Protein 2PUX (pdb70)

GO terms:
  GO:0010468 regulation of gene expression (P, IDA)
  GO:0004252 serine-type endopeptidase activity (F, IDA)
  GO:0030168 platelet activation (P, IDA)
  GO:0007186 G protein-coupled receptor signaling pathway (P, IDA)
  GO:0030307 positive regulation of cell growth (P, IGI)
  GO:0051897 positive regulation of phosphatidylinositol 3-kinase/protein kinase B signal transduction (P, IGI)
  GO:0008284 positive regulation of cell population proliferation (P, IGI)
  GO:0008360 regulation of cell shape (P, IGI)
  GO:0008233 peptidase activity (F, IMP)
  GO:0004175 endopeptidase activity (F, IMP)
  GO:0007186 G protein-coupled receptor signaling pathway (P, IMP)
  GO:0005515 protein binding (F, IPI)
  GO:0031012 extracellular matrix (C, HDA)

Sequence (314 aa):
FHTFFNEKTFGLGEADCGLRPLFEKKSLKDTTEKELLDSYIDGIVEGWDAEKGIAPWQVMLFRKSPQELLCGASLISDRWVLTAAHCILYPPWDKNFTENDLLVRIGKHSRTRYERNVEKISMLEKIYV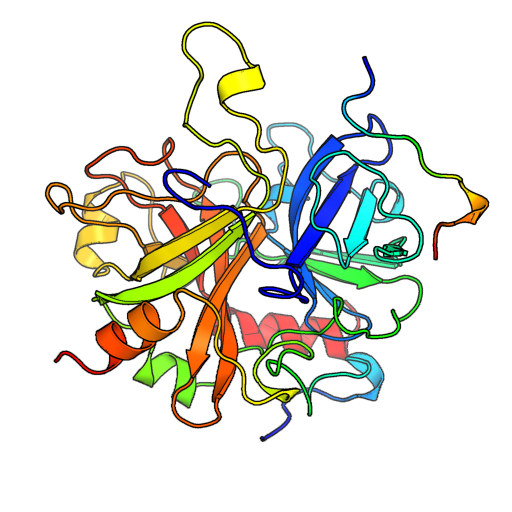HPRYNWRENLDRDIALLKLKKPVPFSDYIHPVCLPDKQTVTSLLRAGYKGRVTGWGNLRETWTTNINEIQPSVLQVVNLPIVERPVCKASTRIRITDNMFCAGFKVNDTKRGDACEGDAGGPFVMKSPFNNRWYQMGIVSWGEGCDRKGKYGFYTHVFRLKRWIQKVIDQFGQNTFEEFPLSDIE

CATH classification: 4.10.140.10

Secondary structure (DSSP, 8-state):
----S-HHHH-S-GGGTT--TTTGGGT---TTHHHHHHHHH--/-BS-EEPPTTSSTTEEEEEETTTTEEEEEEEE-SSSEEEE-GGGTEEGGGTEE--TTTEEEEES--BSSS--TTT-EEEEEEEEEE-TT-BTTTT-BT--EEEEESSPPPPBTTB-PPBPP-HHHHHHHSSTT-EEEEEES--SSSS-SS-GGGGS-SB-EEEEEEB--HHHHHHT-SS---TTEEEE---TT-S---B--TT-TT-EEEEE-TTTS-EEEEEEEEE-SSSS-TT--EEEEEGGGGHHHHHHHHHHT-/--SSPP--GGG--

Radius of gyration: 17.96 Å; Cα contacts (8 Å, |Δi|>4): 749; chains: 3; bounding box: 43×49×50 Å

B-factor: mean 21.96, std 12.19, range [2.5, 80.42]

Organism: Mus musculus (NCBI:txid10090)

Structure (mmCIF, N/CA/C/O backbone):
data_2PUX
#
_entry.id   2PUX
#
_cell.length_a   146.025
_cell.length_b   48.188
_cell.length_c   62.046
_cell.angle_alpha   90.00
_cell.angle_beta   106.23
_cell.angle_gamma   90.00
#
_symmetry.space_group_name_H-M   'C 1 2 1'
#
loop_
_entity.id
_entity.type
_entity.pdbx_description
1 polymer 'Thrombin light chain'
2 polymer 'Thrombin heavy chain'
3 polymer 'Proteinase-activated receptor 3'
4 non-polymer 2-acetamido-2-deoxy-beta-D-glucopyranose
5 water water
#
loop_
_atom_site.group_PDB
_atom_site.id
_atom_site.type_symbol
_atom_site.label_atom_id
_atom_site.label_alt_id
_atom_site.label_comp_id
_atom_site.label_asym_id
_atom_site.label_entity_id
_atom_site.label_seq_id
_atom_site.pdbx_PDB_ins_code
_atom_site.Cartn_x
_atom_site.Cartn_y
_atom_site.Cartn_z
_atom_site.occupancy
_atom_site.B_iso_or_equiv
_atom_site.auth_seq_id
_atom_site.auth_comp_id
_atom_site.auth_asym_id
_atom_site.auth_atom_id
_atom_site.pdbx_PDB_model_num
ATOM 1 N N . PHE A 1 1 P -19.291 -32.143 36.718 1.00 53.42 1 PHE A N 1
ATOM 2 C CA . PHE A 1 1 P -20.406 -31.406 36.050 1.00 54.16 1 PHE A CA 1
ATOM 3 C C . PHE A 1 1 P -21.698 -31.488 36.884 1.00 53.68 1 PHE A C 1
ATOM 4 O O . PHE A 1 1 P -22.058 -32.566 37.364 1.00 54.72 1 PHE A O 1
ATOM 12 N N . HIS A 1 2 O -22.391 -30.360 37.057 1.00 51.10 1 HIS A N 1
ATOM 13 C CA . HIS A 1 2 O -23.633 -30.352 37.839 1.00 49.50 1 HIS A CA 1
ATOM 14 C C . HIS A 1 2 O -24.886 -30.338 36.947 1.00 48.70 1 HIS A C 1
ATOM 15 O O . HIS A 1 2 O -25.104 -29.380 36.203 1.00 47.85 1 HIS A O 1
ATOM 17 N N . THR A 1 3 N -25.702 -31.394 37.026 1.00 46.50 1 THR A N 1
ATOM 18 C CA . THR A 1 3 N -26.930 -31.489 36.223 1.00 43.96 1 THR A CA 1
ATOM 19 C C . THR A 1 3 N -27.982 -30.488 36.713 1.00 39.47 1 THR A C 1
ATOM 20 O O . THR A 1 3 N -28.020 -30.123 37.888 1.00 39.66 1 THR A O 1
ATOM 24 N N . PHE A 1 4 M -28.848 -30.066 35.805 1.00 34.85 1 PHE A N 1
ATOM 25 C CA . PHE A 1 4 M -29.875 -29.087 36.112 1.00 31.67 1 PHE A CA 1
ATOM 26 C C . PHE A 1 4 M -31.299 -29.619 35.864 1.00 30.78 1 PHE A C 1
ATOM 27 O O . PHE A 1 4 M -32.260 -29.206 36.530 1.00 27.77 1 PHE A O 1
ATOM 35 N N . PHE A 1 5 L -31.431 -30.534 34.910 1.00 25.32 1 PHE A N 1
ATOM 36 C CA . PHE A 1 5 L -32.731 -31.102 34.597 1.00 24.30 1 PHE A CA 1
ATOM 37 C C . PHE A 1 5 L -32.917 -32.490 35.214 1.00 25.26 1 PHE A C 1
ATOM 38 O O . PHE A 1 5 L -32.010 -33.026 35.853 1.00 24.18 1 PHE A O 1
ATOM 46 N N . ASN A 1 6 K -34.096 -33.070 35.003 1.00 25.56 1 ASN A N 1
ATOM 47 C CA . ASN A 1 6 K -34.392 -34.401 35.522 1.00 29.54 1 ASN A CA 1
ATOM 48 C C . ASN A 1 6 K -34.455 -35.413 34.366 1.00 26.90 1 ASN A C 1
ATOM 49 O O . ASN A 1 6 K -35.274 -35.285 33.458 1.00 22.85 1 ASN A O 1
ATOM 54 N N . GLU A 1 7 J -33.580 -36.408 34.420 1.00 24.42 1 GLU A N 1
ATOM 55 C CA . GLU A 1 7 J -33.473 -37.449 33.406 1.00 27.76 1 GLU A CA 1
ATOM 56 C C . GLU A 1 7 J -34.812 -37.998 32.917 1.00 29.10 1 GLU A C 1
ATOM 57 O O . GLU A 1 7 J -34.991 -38.314 31.733 1.00 26.53 1 GLU A O 1
ATOM 63 N N . LYS A 1 8 I -35.749 -38.114 33.846 1.00 24.98 1 LYS A N 1
ATOM 64 C CA . LYS A 1 8 I -37.063 -38.649 33.548 1.00 26.49 1 LYS A CA 1
ATOM 65 C C . LYS A 1 8 I -37.793 -37.899 32.433 1.00 24.41 1 LYS A C 1
ATOM 66 O O . LYS A 1 8 I -38.450 -38.522 31.599 1.00 24.06 1 LYS A O 1
ATOM 72 N N . THR A 1 9 H -37.687 -36.569 32.429 1.00 20.99 1 THR A N 1
ATOM 73 C CA . THR A 1 9 H -38.368 -35.743 31.432 1.00 20.21 1 THR A CA 1
ATOM 74 C C . THR A 1 9 H -37.408 -35.162 30.385 1.00 18.79 1 THR A C 1
ATOM 75 O O . THR A 1 9 H -37.804 -34.878 29.264 1.00 20.21 1 THR A O 1
ATOM 79 N N . PHE A 1 10 G -36.152 -34.982 30.774 1.00 17.97 1 PHE A N 1
ATOM 80 C CA . PHE A 1 10 G -35.117 -34.436 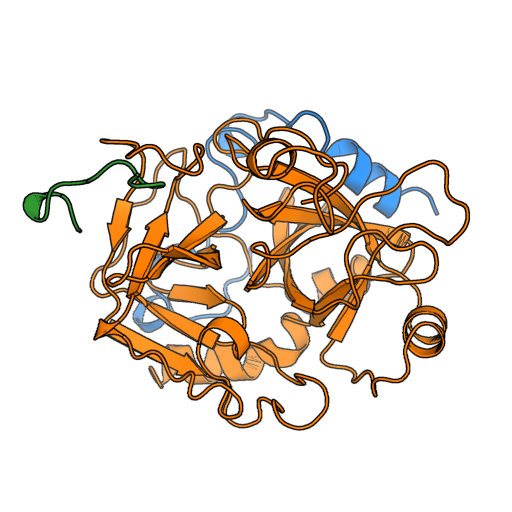29.902 1.00 15.16 1 PHE A CA 1
ATOM 81 C C . PHE A 1 10 G -34.525 -35.501 28.990 1.00 16.31 1 PHE A C 1
ATOM 82 O O . PHE A 1 10 G -34.026 -35.197 27.908 1.00 16.25 1 PHE A O 1
ATOM 90 N N . GLY A 1 11 F -34.582 -36.751 29.427 1.00 15.78 1 GLY A N 1
ATOM 91 C CA . GLY A 1 11 F -33.993 -37.828 28.663 1.00 16.29 1 GLY A CA 1
ATOM 92 C C . GLY A 1 11 F -32.534 -37.959 29.092 1.00 19.13 1 GLY A C 1
ATOM 93 O O . GLY A 1 11 F -32.107 -37.338 30.072 1.00 20.05 1 GLY A O 1
ATOM 94 N N . LEU A 1 12 E -31.767 -38.745 28.343 1.00 17.59 1 LEU A N 1
ATOM 95 C CA . LEU A 1 12 E -30.361 -38.993 28.625 1.00 19.58 1 LEU A CA 1
ATOM 96 C C . LEU A 1 12 E -29.450 -37.959 27.989 1.00 18.26 1 LEU A C 1
ATOM 97 O O . LEU A 1 12 E -29.834 -37.316 27.032 1.00 14.86 1 LEU A O 1
ATOM 102 N N . GLY A 1 13 D -28.240 -37.815 28.526 1.00 17.18 1 GLY A N 1
ATOM 103 C CA . GLY A 1 13 D -27.285 -36.900 27.925 1.00 18.47 1 GLY A CA 1
ATOM 104 C C . GLY A 1 13 D -26.694 -35.742 28.709 1.00 18.23 1 GLY A C 1
ATOM 105 O O . GLY A 1 13 D -25.562 -35.349 28.450 1.00 16.12 1 GLY A O 1
ATOM 106 N N . GLU A 1 14 C -27.428 -35.193 29.672 1.00 18.88 1 GLU A N 1
ATOM 107 C CA . GLU A 1 14 C -26.910 -34.047 30.410 1.00 21.03 1 GLU A CA 1
ATOM 108 C C . GLU A 1 14 C -25.539 -34.217 31.036 1.00 19.68 1 GLU A C 1
ATOM 109 O O . GLU A 1 14 C -24.670 -33.363 30.871 1.00 20.30 1 GLU A O 1
ATOM 115 N N . ALA A 1 15 B -25.341 -35.317 31.752 1.00 16.74 1 ALA A N 1
ATOM 116 C CA . ALA A 1 15 B -24.080 -35.551 32.444 1.00 17.40 1 ALA A CA 1
ATOM 117 C C . ALA A 1 15 B -22.861 -35.620 31.519 1.00 14.46 1 ALA A C 1
ATOM 118 O O . ALA A 1 15 B -21.749 -35.306 31.913 1.00 14.15 1 ALA A O 1
ATOM 120 N N . ASP A 1 16 A -23.081 -36.002 30.273 1.00 16.98 1 ASP A N 1
ATOM 121 C CA . ASP A 1 16 A -21.983 -36.120 29.332 1.00 17.70 1 ASP A CA 1
ATOM 122 C C . ASP A 1 16 A -22.026 -35.051 28.220 1.00 14.87 1 ASP A C 1
ATOM 123 O O . ASP A 1 16 A -21.270 -35.120 27.242 1.00 15.96 1 ASP A O 1
ATOM 128 N N . CYS A 1 17 ? -22.891 -34.053 28.382 1.00 15.59 1 CYS A N 1
ATOM 129 C CA . CYS A 1 17 ? -23.031 -32.994 27.384 1.00 16.09 1 CYS A CA 1
ATOM 130 C C . CYS A 1 17 ? -21.730 -32.267 27.086 1.00 13.80 1 CYS A C 1
ATOM 131 O O . CYS A 1 17 ? -20.848 -32.189 27.935 1.00 16.09 1 CYS A O 1
ATOM 134 N N . GLY A 1 18 ? -21.629 -31.733 25.876 1.00 12.68 2 GLY A N 1
ATOM 135 C CA . GLY A 1 18 ? -20.486 -30.917 25.502 1.00 8.91 2 GLY A CA 1
ATOM 136 C C . GLY A 1 18 ? -19.145 -31.540 25.234 1.00 14.50 2 GLY A C 1
ATOM 137 O O . GLY A 1 18 ? -18.182 -30.814 24.904 1.00 9.91 2 GLY A O 1
ATOM 138 N N . LEU A 1 19 ? -19.069 -32.860 25.371 1.00 12.27 3 LEU A N 1
ATOM 139 C CA . LEU A 1 19 ? -17.820 -33.575 25.141 1.00 15.11 3 LEU A CA 1
ATOM 140 C C . LEU A 1 19 ? -17.962 -34.368 23.859 1.00 14.10 3 LEU A C 1
ATOM 141 O O . LEU A 1 19 ? -18.727 -35.317 23.796 1.00 14.01 3 LEU A O 1
ATOM 146 N N . ARG A 1 20 ? -17.224 -33.954 22.836 1.00 15.77 4 ARG A N 1
ATOM 147 C CA . ARG A 1 20 ? -17.284 -34.580 21.521 1.00 15.15 4 ARG A CA 1
ATOM 148 C C . ARG A 1 20 ? -16.520 -35.885 21.374 1.00 17.25 4 ARG A C 1
ATOM 149 O O . ARG A 1 20 ? -15.320 -35.953 21.653 1.00 15.35 4 ARG A O 1
ATOM 157 N N . PRO A 1 21 ? -17.219 -36.937 20.904 1.00 16.65 5 PRO A N 1
ATOM 158 C CA . PRO A 1 21 ? -16.637 -38.266 20.703 1.00 14.36 5 PRO A CA 1
ATOM 159 C C . PRO A 1 21 ? -15.374 -38.243 19.876 1.00 16.79 5 PRO A C 1
ATOM 160 O O . PRO A 1 21 ? -14.416 -38.949 20.200 1.00 13.76 5 PRO A O 1
ATOM 164 N N . LEU A 1 22 ? -15.335 -37.431 18.821 1.00 11.30 6 LEU A N 1
ATOM 165 C CA . LEU A 1 22 ? -14.135 -37.430 17.997 1.00 13.88 6 LEU A CA 1
ATOM 166 C C . LEU A 1 22 ? -13.087 -36.395 18.368 1.00 14.97 6 LEU A C 1
ATOM 167 O O . LEU A 1 22 ? -12.063 -36.271 17.702 1.00 16.67 6 LEU A O 1
ATOM 172 N N . PHE A 1 23 ? -13.319 -35.659 19.444 1.00 15.72 7 PHE A N 1
ATOM 173 C CA . PHE A 1 23 ? -12.347 -34.654 19.835 1.00 16.47 7 PHE A CA 1
ATOM 174 C C . PHE A 1 23 ? -11.992 -34.743 21.295 1.00 17.27 7 PHE A C 1
ATOM 175 O O . PHE A 1 23 ? -11.053 -35.451 21.622 1.00 21.13 7 PHE A O 1
ATOM 183 N N . GLU A 1 24 ? -12.740 -34.072 22.170 1.00 17.65 8 GLU A N 1
ATOM 184 C CA . GLU A 1 24 ? -12.451 -34.132 23.596 1.00 18.59 8 GLU A CA 1
ATOM 185 C C . GLU A 1 24 ? -12.276 -35.566 24.106 1.00 19.85 8 GLU A C 1
ATOM 186 O O . GLU A 1 24 ? -11.353 -35.847 24.884 1.00 19.68 8 GLU A O 1
ATOM 192 N N . LYS A 1 25 ? -13.145 -36.475 23.669 1.00 17.57 9 LYS A N 1
ATOM 193 C CA . LYS A 1 25 ? -13.063 -37.847 24.149 1.00 20.93 9 LYS A CA 1
ATOM 194 C C . LYS A 1 25 ? -11.805 -38.570 23.730 1.00 23.10 9 LYS A C 1
ATOM 195 O O . LYS A 1 25 ? -11.416 -39.544 24.359 1.00 24.20 9 LYS A O 1
ATOM 201 N N . LYS A 1 26 ? -11.187 -38.102 22.655 1.00 20.53 10 LYS A N 1
ATOM 202 C CA . LYS A 1 26 ? -9.960 -38.692 22.133 1.00 22.73 10 LYS A CA 1
ATOM 203 C C . LYS A 1 26 ? -8.758 -37.799 22.451 1.00 21.95 10 LYS A C 1
ATOM 204 O O . LYS A 1 26 ? -7.652 -38.065 21.991 1.00 21.40 10 LYS A O 1
ATOM 210 N N . SER A 1 27 ? -8.979 -36.733 23.213 1.00 22.85 11 SER A N 1
ATOM 211 C CA . SER A 1 27 ? -7.896 -35.805 23.519 1.00 24.70 11 SER A CA 1
ATOM 212 C C . SER A 1 27 ? -7.372 -35.169 22.230 1.00 25.91 11 SER A C 1
ATOM 213 O O . SER A 1 27 ? -6.169 -34.938 22.075 1.00 28.03 11 SER A O 1
ATOM 216 N N . LEU A 1 28 ? -8.273 -34.900 21.292 1.00 23.41 12 LEU A N 1
ATOM 217 C CA . LEU A 1 28 ? -7.890 -34.252 20.035 1.00 24.47 12 LEU A CA 1
ATOM 218 C C . LEU A 1 28 ? -8.576 -32.884 19.991 1.00 25.13 12 LEU A C 1
ATOM 219 O O . LEU A 1 28 ? -9.679 -32.724 20.520 1.00 24.18 12 LEU A O 1
ATOM 224 N N . LYS A 1 29 ? -7.920 -31.891 19.398 1.00 23.91 13 LYS A N 1
ATOM 225 C CA . LYS A 1 29 ? -8.534 -30.580 19.279 1.00 24.05 13 LYS A CA 1
ATOM 226 C C . LYS A 1 29 ? -8.831 -30.352 17.806 1.00 21.83 13 LYS A C 1
ATOM 227 O O . LYS A 1 29 ? -8.156 -30.915 16.937 1.00 21.30 13 LYS A O 1
ATOM 233 N N . ASP A 1 30 ? -9.865 -29.570 17.517 1.00 19.40 14 ASP A N 1
ATOM 234 C CA . ASP A 1 30 ? -10.198 -29.308 16.126 1.00 18.28 14 ASP A CA 1
ATOM 235 C C . ASP A 1 30 ? -9.287 -28.182 15.629 1.00 18.25 14 ASP A C 1
ATOM 236 O O . ASP A 1 30 ? -8.590 -27.531 16.434 1.00 18.76 14 ASP A O 1
ATO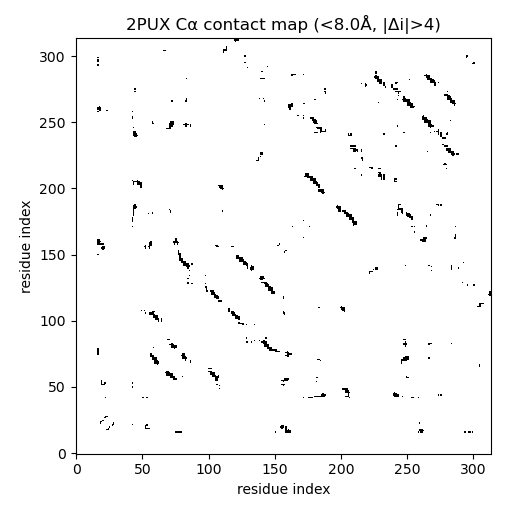M 241 N N . THR A 1 31 A -9.284 -27.954 14.318 1.00 18.44 14 THR A N 1
ATOM 242 C CA . THR A 1 31 A -8.425 -26.937 13.711 1.00 20.46 14 THR A CA 1
ATOM 243 C C . THR A 1 31 A -8.552 -25.495 14.177 1.00 20.11 14 THR A C 1
ATOM 244 O O . THR A 1 31 A -7.603 -24.733 14.026 1.00 27.50 14 THR A O 1
ATOM 248 N N . THR A 1 32 B -9.676 -25.087 14.752 1.00 18.63 14 THR A N 1
ATOM 249 C CA . THR A 1 32 B -9.775 -23.684 15.148 1.00 17.58 14 THR A CA 1
ATOM 250 C C . THR A 1 32 B -10.249 -23.388 16.547 1.00 18.85 14 THR A C 1
ATOM 251 O O . THR A 1 32 B -10.519 -22.222 16.857 1.00 16.98 14 THR A O 1
ATOM 255 N N . GLU A 1 33 C -10.340 -24.398 17.406 1.00 16.38 14 GLU A N 1
ATOM 256 C CA . GLU A 1 33 C -10.825 -24.105 18.751 1.00 17.37 14 GLU A CA 1
ATOM 257 C C . GLU A 1 33 C -9.884 -23.228 19.570 1.00 18.58 14 GLU A C 1
ATOM 258 O O . GLU A 1 33 C -10.308 -22.584 20.538 1.00 16.78 14 GLU A O 1
ATOM 264 N N . LYS A 1 34 D -8.621 -23.176 19.170 1.00 16.96 14 LYS A N 1
ATOM 265 C CA . LYS A 1 34 D -7.672 -22.360 19.902 1.00 17.78 14 LYS A CA 1
ATOM 266 C C . LYS A 1 34 D -8.008 -20.871 19.789 1.00 13.42 14 LYS A C 1
ATOM 267 O O . LYS A 1 34 D -7.747 -20.101 20.707 1.00 13.21 14 LYS A O 1
ATOM 273 N N . GLU A 1 35 E -8.594 -20.473 18.669 1.00 14.71 14 GLU A N 1
ATOM 274 C CA . GLU A 1 35 E -8.943 -19.086 18.452 1.00 12.94 14 GLU A CA 1
ATOM 275 C C . GLU A 1 35 E -9.939 -18.650 19.507 1.00 12.78 14 GLU A C 1
ATOM 276 O O . GLU A 1 35 E -9.918 -17.507 19.966 1.00 11.72 14 GLU A O 1
ATOM 282 N N . LEU A 1 36 F -10.818 -19.565 19.893 1.00 13.94 14 LEU A N 1
ATOM 283 C CA . LEU A 1 36 F -11.834 -19.252 20.893 1.00 9.93 14 LEU A CA 1
ATOM 284 C C . LEU A 1 36 F -11.152 -19.039 22.240 1.00 12.55 14 LEU A C 1
ATOM 285 O O . LEU A 1 36 F -11.431 -18.068 22.944 1.00 14.94 14 LEU A O 1
ATOM 290 N N . LEU A 1 37 G -10.259 -19.961 22.601 1.00 11.38 14 LEU A N 1
ATOM 291 C CA . LEU A 1 37 G -9.540 -19.861 23.870 1.00 13.69 14 LEU A CA 1
ATOM 292 C C . LEU A 1 37 G -8.647 -18.625 23.895 1.00 9.43 14 LEU A C 1
ATOM 293 O O . LEU A 1 37 G -8.608 -17.913 24.886 1.00 13.98 14 LEU A O 1
ATOM 298 N N . ASP A 1 38 H -7.941 -18.355 22.803 1.00 14.28 14 ASP A N 1
ATOM 299 C CA . ASP A 1 38 H -7.108 -17.152 22.744 1.00 17.01 14 ASP A CA 1
ATOM 300 C C . ASP A 1 38 H -7.933 -15.903 23.053 1.00 17.25 14 ASP A C 1
ATOM 301 O O . ASP A 1 38 H -7.471 -15.002 23.751 1.00 14.17 14 ASP A O 1
ATOM 306 N N . SER A 1 39 I -9.163 -15.838 22.549 1.00 17.17 14 SER A N 1
ATOM 307 C CA . SER A 1 39 I -9.979 -14.647 22.776 1.00 13.70 14 SER A CA 1
ATOM 308 C C . SER A 1 39 I -10.471 -14.552 24.212 1.00 15.50 14 SER A C 1
ATOM 309 O O . SER A 1 39 I -10.792 -13.454 24.691 1.00 12.42 14 SER A O 1
ATOM 312 N N . TYR A 1 40 J -10.535 -15.683 24.918 1.00 12.06 14 TYR A N 1
ATOM 313 C CA . TYR A 1 40 J -11.008 -15.618 26.303 1.00 16.77 14 TYR A CA 1
ATOM 314 C C . TYR A 1 40 J -9.874 -15.163 27.214 1.00 20.47 14 TYR A C 1
ATOM 315 O O . TYR A 1 40 J -10.114 -14.543 28.250 1.00 19.69 14 TYR A O 1
ATOM 324 N N . ILE A 1 41 K -8.642 -15.476 26.814 1.00 22.89 14 ILE A N 1
ATOM 325 C CA . ILE A 1 41 K -7.466 -15.139 27.614 1.00 28.86 14 ILE A CA 1
ATOM 326 C C . ILE A 1 41 K -6.825 -13.795 27.305 1.00 33.33 14 ILE A C 1
ATOM 327 O O . ILE A 1 41 K -6.378 -13.110 28.216 1.00 34.87 14 ILE A O 1
ATOM 332 N N . ASP A 1 42 L -6.776 -13.415 26.036 1.00 40.16 14 ASP A N 1
ATOM 333 C CA . ASP A 1 42 L -6.178 -12.141 25.670 1.00 46.52 14 ASP A CA 1
ATOM 334 C C . ASP A 1 42 L -7.005 -10.984 26.172 1.00 49.94 14 ASP A C 1
ATOM 335 O O . ASP A 1 42 L -7.971 -10.553 25.545 1.00 51.95 14 ASP A O 1
ATOM 340 N N . GLY A 1 43 M -6.583 -10.507 27.339 1.00 54.28 14 GLY A N 1
ATOM 341 C CA . GLY A 1 43 M -7.231 -9.428 28.056 1.00 57.21 14 GLY A CA 1
ATOM 342 C C . GLY A 1 43 M -7.091 -9.765 29.539 1.00 60.22 14 GLY A C 1
ATOM 343 O O . GLY A 1 43 M -6.521 -8.944 30.296 1.00 60.56 14 GLY A O 1
ATOM 344 N N . ILE B 2 1 ? -23.649 -19.865 6.214 1.00 10.64 16 ILE B N 1
ATOM 345 C CA . ILE B 2 1 ? -22.462 -19.276 6.903 1.00 9.94 16 ILE B CA 1
ATOM 346 C C . ILE B 2 1 ? -21.598 -18.535 5.897 1.00 12.28 16 ILE B C 1
ATOM 347 O O . ILE B 2 1 ? -21.202 -19.115 4.870 1.00 13.02 16 ILE B O 1
ATOM 352 N N . VAL B 2 2 ? -21.306 -17.267 6.178 1.00 9.58 17 VAL B N 1
ATOM 353 C CA . VAL B 2 2 ? -20.452 -16.474 5.291 1.00 10.71 17 VAL B CA 1
ATOM 354 C C . VAL B 2 2 ? -19.012 -16.408 5.848 1.00 12.44 17 VAL B C 1
ATOM 355 O O . VAL B 2 2 ? -18.800 -16.134 7.045 1.00 10.03 17 VAL B O 1
ATOM 359 N N . GLU B 2 3 ? -18.030 -16.639 4.978 1.00 12.79 18 GLU B N 1
ATOM 360 C CA . GLU B 2 3 ? -16.621 -16.596 5.396 1.00 16.58 18 GLU B CA 1
ATOM 361 C C . GLU B 2 3 ? -16.266 -17.667 6.430 1.00 15.59 18 GLU B C 1
ATOM 362 O O . GLU B 2 3 ? -15.393 -17.459 7.285 1.00 15.66 18 GLU B O 1
ATOM 368 N N . GLY B 2 4 ? -16.956 -18.801 6.360 1.00 12.79 19 GLY B N 1
ATOM 369 C CA . GLY B 2 4 ? -16.666 -19.885 7.267 1.00 14.07 19 GLY B CA 1
ATOM 370 C C . GLY B 2 4 ? -15.818 -20.878 6.488 1.00 18.03 19 GLY B C 1
ATOM 371 O O . GLY B 2 4 ? -15.251 -20.532 5.453 1.00 18.66 19 GLY B O 1
ATOM 372 N N . TRP B 2 5 ? -15.741 -22.113 6.964 1.00 13.50 20 TRP B N 1
ATOM 373 C CA . TRP B 2 5 ? -14.961 -23.131 6.288 1.00 14.01 20 TRP B CA 1
ATOM 374 C C . TRP B 2 5 ? -15.627 -24.480 6.532 1.00 13.62 20 TRP B C 1
ATOM 375 O O . TRP B 2 5 ? -16.446 -24.609 7.434 1.00 14.75 20 TRP B O 1
ATOM 386 N N . ASP B 2 6 ? -15.297 -25.481 5.732 1.00 13.12 21 ASP B N 1
ATOM 387 C CA . ASP B 2 6 ? -15.907 -26.792 5.905 1.00 17.50 21 ASP B CA 1
ATOM 388 C C . ASP B 2 6 ? -15.661 -27.340 7.312 1.00 19.44 21 ASP B C 1
ATOM 389 O O . ASP B 2 6 ? -14.586 -27.167 7.869 1.00 16.76 21 ASP B O 1
ATOM 394 N N . ALA B 2 7 ? -16.663 -27.994 7.886 1.00 19.45 22 ALA B N 1
ATOM 395 C CA . ALA B 2 7 ? -16.500 -28.573 9.207 1.00 20.73 22 ALA B CA 1
ATOM 396 C C . ALA B 2 7 ? -15.798 -29.918 9.095 1.00 21.44 22 ALA B C 1
ATOM 397 O O . ALA B 2 7 ? -15.926 -30.628 8.086 1.00 16.54 22 ALA B O 1
ATOM 399 N N . GLU B 2 8 ? -15.054 -30.252 10.137 1.00 19.89 23 GLU B N 1
ATOM 400 C CA . GLU B 2 8 ? -14.400 -31.552 10.236 1.00 18.50 23 GLU B CA 1
ATOM 401 C C . GLU B 2 8 ? -15.576 -32.474 10.647 1.00 20.07 23 GLU B C 1
ATOM 402 O O . GLU B 2 8 ? -16.573 -32.011 11.224 1.00 14.81 23 GLU B O 1
ATOM 408 N N . LYS B 2 9 ? -15.503 -33.759 10.340 1.00 18.22 24 LYS B N 1
ATOM 409 C CA . LYS B 2 9 ? -16.586 -34.633 10.750 1.00 15.87 24 LYS B CA 1
ATOM 410 C C . LYS B 2 9 ? -16.673 -34.649 12.282 1.00 16.42 24 LYS B C 1
ATOM 411 O O . LYS B 2 9 ? -15.645 -34.607 12.976 1.00 14.31 24 LYS B O 1
ATOM 417 N N . GLY B 2 10 ? -17.896 -34.680 12.809 1.00 14.01 25 GLY B N 1
ATOM 418 C CA . GLY B 2 10 ? -18.079 -34.701 14.251 1.00 9.02 25 GLY B CA 1
ATOM 419 C C . GLY B 2 10 ? -17.647 -33.453 15.016 1.00 10.48 25 GLY B C 1
ATOM 420 O O . GLY B 2 10 ? -17.612 -33.463 16.243 1.00 10.20 25 GLY B O 1
ATOM 421 N N . ILE B 2 11 ? -17.307 -32.367 14.321 1.00 9.75 26 ILE B N 1
ATOM 422 C CA . ILE B 2 11 ? -16.880 -31.165 15.035 1.00 9.41 26 ILE B CA 1
ATOM 423 C C . ILE B 2 11 ? -18.050 -30.506 15.803 1.00 10.09 26 ILE B C 1
ATOM 424 O O . ILE B 2 11 ? -17.826 -29.813 16.804 1.00 7.63 26 ILE B O 1
ATOM 429 N N . ALA B 2 12 ? -19.295 -30.749 15.373 1.00 11.86 27 ALA B N 1
ATOM 430 C CA . ALA B 2 12 ? -20.476 -30.203 16.068 1.00 10.83 27 ALA B CA 1
ATOM 431 C C . ALA B 2 12 ? -21.600 -31.261 16.015 1.00 14.59 27 ALA B C 1
ATOM 432 O O . ALA B 2 12 ? -22.629 -31.082 15.333 1.00 12.94 27 ALA B O 1
ATOM 434 N N . PRO B 2 13 ? -21.427 -32.361 16.775 1.00 13.03 28 PRO B N 1
ATOM 435 C CA . PRO B 2 13 ? -22.371 -33.479 16.843 1.00 12.01 28 PRO B CA 1
ATOM 436 C C . PRO B 2 13 ? -23.781 -33.170 17.320 1.00 12.01 28 PRO B C 1
ATOM 437 O O . PRO B 2 13 ? -24.666 -34.000 17.197 1.00 13.08 28 PRO B O 1
ATOM 441 N N . TRP B 2 14 ? -23.986 -31.991 17.882 1.00 10.81 29 TRP B N 1
ATOM 442 C CA . TRP B 2 14 ? -25.317 -31.570 18.359 1.00 10.48 29 TRP B CA 1
ATOM 443 C C . TRP B 2 14 ? -26.017 -30.782 17.254 1.00 10.54 29 TRP B C 1
ATOM 444 O O . TRP B 2 14 ? -27.166 -30.379 17.407 1.00 9.53 29 TRP B O 1
ATOM 455 N N . GLN B 2 15 ? -25.315 -30.522 16.152 1.00 9.09 30 GLN B N 1
ATOM 456 C CA . GLN B 2 15 ? -25.939 -29.761 15.052 1.00 11.79 30 GLN B CA 1
ATOM 457 C C . GLN B 2 15 ? -27.080 -30.559 14.431 1.00 11.65 30 GLN B C 1
ATOM 458 O O . GLN B 2 15 ? -26.896 -31.724 14.041 1.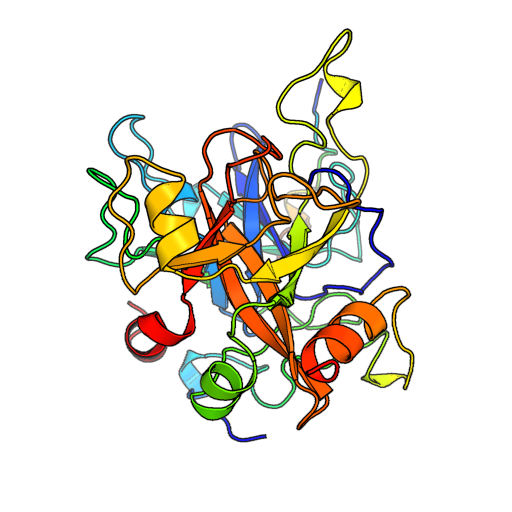00 12.51 30 GLN B O 1
ATOM 464 N N . VAL B 2 16 ? -28.251 -29.924 14.329 1.00 8.78 31 VAL B N 1
ATOM 465 C CA . VAL B 2 16 ? -29.417 -30.583 13.763 1.00 9.84 31 VAL B CA 1
ATOM 466 C C . VAL B 2 16 ? -29.955 -29.815 12.560 1.00 8.58 31 VAL B C 1
ATOM 467 O O . VAL B 2 16 ? -29.811 -28.593 12.463 1.00 9.74 31 VAL B O 1
ATOM 471 N N . MET B 2 17 ? -30.560 -30.546 11.634 1.00 14.30 32 MET B N 1
ATOM 472 C CA . MET B 2 17 ? -31.157 -29.939 10.445 1.00 11.50 32 MET B CA 1
ATOM 473 C C . MET B 2 17 ? -32.675 -30.041 10.557 1.00 8.70 32 MET B C 1
ATOM 474 O O . MET B 2 17 ? -33.219 -31.139 10.730 1.00 9.88 32 MET B O 1
ATOM 479 N N . LEU B 2 18 ? -33.351 -28.893 10.477 1.00 11.36 33 LEU B N 1
ATOM 480 C CA . LEU B 2 18 ? -34.810 -28.867 10.515 1.00 11.82 33 LEU B CA 1
ATOM 481 C C . LEU B 2 18 ? -35.251 -29.004 9.055 1.00 12.23 33 LEU B C 1
ATOM 482 O O . LEU B 2 18 ? -34.981 -28.126 8.215 1.00 9.87 33 LEU B O 1
ATOM 487 N N . PHE B 2 19 ? -35.946 -30.102 8.764 1.00 11.46 34 PHE B N 1
ATOM 488 C CA . PHE B 2 19 ? -36.327 -30.443 7.392 1.00 11.56 34 PHE B CA 1
ATOM 489 C C . PHE B 2 19 ? -37.838 -30.509 7.165 1.00 13.06 34 PHE B C 1
ATOM 490 O O . PHE B 2 19 ? -38.546 -31.258 7.839 1.00 10.63 34 PHE B O 1
ATOM 498 N N . ARG B 2 20 ? -38.342 -29.724 6.221 1.00 13.05 35 ARG B N 1
ATOM 499 C CA . ARG B 2 20 ? -39.777 -29.751 5.948 1.00 11.50 35 ARG B CA 1
ATOM 500 C C . ARG B 2 20 ? -40.139 -31.024 5.156 1.00 13.93 35 ARG B C 1
ATOM 501 O O . ARG B 2 20 ? -39.419 -31.412 4.257 1.00 17.35 35 ARG B O 1
ATOM 509 N N . LYS B 2 21 ? -41.235 -31.691 5.498 1.00 16.41 36 LYS B N 1
ATOM 510 C CA . LYS B 2 21 ? -41.600 -32.915 4.777 1.00 17.88 36 LYS B CA 1
ATOM 511 C C . LYS B 2 21 ? -42.122 -32.611 3.378 1.00 17.51 36 LYS B C 1
ATOM 512 O O . LYS B 2 21 ? -41.778 -33.294 2.426 1.00 14.00 36 LYS B O 1
ATOM 518 N N . SER B 2 22 A -42.925 -31.561 3.244 1.00 19.00 36 SER B N 1
ATOM 519 C CA . SER B 2 22 A -43.474 -31.252 1.936 1.00 21.63 36 SER B CA 1
ATOM 520 C C . SER B 2 22 A -43.790 -29.793 1.744 1.00 19.64 36 SER B C 1
ATOM 521 O O . SER B 2 22 A -44.599 -29.243 2.470 1.00 22.71 36 SER B O 1
ATOM 524 N N . PRO B 2 23 ? -43.121 -29.134 0.788 1.00 19.73 37 PRO B N 1
ATOM 525 C CA . PRO B 2 23 ? -42.096 -29.750 -0.064 1.00 21.89 37 PRO B CA 1
ATOM 526 C C . PRO B 2 23 ? -40.831 -30.011 0.743 1.00 21.43 37 PRO B C 1
ATOM 527 O O . PRO B 2 23 ? -40.673 -29.470 1.838 1.00 19.34 37 PRO B O 1
ATOM 531 N N . GLN B 2 24 ? -39.937 -30.838 0.217 1.00 20.34 38 GLN B N 1
ATOM 532 C CA . GLN B 2 24 ? -38.711 -31.130 0.933 1.00 24.29 38 GLN B CA 1
ATOM 533 C C . GLN B 2 24 ? -37.917 -29.865 0.947 1.00 26.69 38 GLN B C 1
ATOM 534 O O . GLN B 2 24 ? -37.693 -29.266 -0.092 1.00 27.27 38 GLN B O 1
ATOM 540 N N . GLU B 2 25 ? -37.458 -29.470 2.126 1.00 27.12 39 GLU B N 1
ATOM 541 C CA . GLU B 2 25 ? -36.791 -28.188 2.236 1.00 24.66 39 GLU B CA 1
ATOM 542 C C . GLU B 2 25 ? -35.963 -28.110 3.517 1.00 21.88 39 GLU B C 1
ATOM 543 O O . GLU B 2 25 ? -36.378 -28.634 4.554 1.00 16.00 39 GLU B O 1
ATOM 549 N N . LEU B 2 26 ? -34.791 -27.484 3.448 1.00 21.11 40 LEU B N 1
ATOM 550 C CA . LEU B 2 26 ? -33.980 -27.287 4.648 1.00 18.95 40 LEU B CA 1
ATOM 551 C C . LEU B 2 26 ? -34.545 -25.992 5.196 1.00 20.08 40 LEU B C 1
ATOM 552 O O . LEU B 2 26 ? -34.478 -24.962 4.544 1.00 23.67 40 LEU B O 1
ATOM 557 N N . LEU B 2 27 ? -35.123 -26.040 6.386 1.00 18.10 41 LEU B N 1
ATOM 558 C CA . LEU B 2 27 ? -35.753 -24.864 6.963 1.00 13.96 41 LEU B CA 1
ATOM 559 C C . LEU B 2 27 ? -34.869 -24.038 7.838 1.00 14.24 41 LEU B C 1
ATOM 560 O O . LEU B 2 27 ? -34.851 -22.828 7.751 1.00 14.96 41 LEU B O 1
ATOM 565 N N . CYS B 2 28 ? -34.130 -24.711 8.698 1.00 15.48 42 CYS B N 1
ATOM 566 C CA . CYS B 2 28 ? -33.302 -24.006 9.648 1.00 13.95 42 CYS B CA 1
ATOM 567 C C . CYS B 2 28 ? -32.355 -25.018 10.271 1.00 12.62 42 CYS B C 1
ATOM 568 O O . CYS B 2 28 ? -32.402 -26.224 9.973 1.00 11.44 42 CYS B O 1
ATOM 571 N N . GLY B 2 29 ? -31.492 -24.490 11.130 1.00 10.54 43 GLY B N 1
ATOM 572 C CA . GLY B 2 29 ? -30.593 -25.315 11.889 1.00 8.66 43 GLY B CA 1
ATOM 573 C C . GLY B 2 29 ? -31.282 -25.536 13.237 1.00 9.05 43 GLY B C 1
ATOM 574 O O . GLY B 2 29 ? -32.402 -25.046 13.470 1.00 8.51 43 GLY B O 1
ATOM 575 N N . ALA B 2 30 ? -30.622 -26.258 14.134 1.00 5.49 44 ALA B N 1
ATOM 576 C CA . ALA B 2 30 ? -31.197 -26.538 15.435 1.00 5.35 44 ALA B CA 1
ATOM 577 C C . ALA B 2 30 ? -30.106 -27.259 16.199 1.00 8.44 44 ALA B C 1
ATOM 578 O O . ALA B 2 30 ? -29.066 -27.570 15.610 1.00 11.53 44 ALA B O 1
ATOM 580 N N . SER B 2 31 ? -30.334 -27.545 17.485 1.00 8.57 45 SER B N 1
ATOM 581 C CA . SER B 2 31 ? -29.317 -28.218 18.288 1.00 8.21 45 SER B CA 1
ATOM 582 C C . SER B 2 31 ? -29.934 -29.286 19.155 1.00 11.43 45 SER B C 1
ATOM 583 O O . SER B 2 31 ? -31.100 -29.179 19.553 1.00 10.57 45 SER B O 1
ATOM 586 N N . LEU B 2 32 ? -29.157 -30.337 19.400 1.00 9.56 46 LEU B N 1
ATOM 587 C CA . LEU B 2 32 ? -29.588 -31.458 20.222 1.00 11.46 46 LEU B CA 1
ATOM 588 C C . LEU B 2 32 ? -29.104 -31.172 21.645 1.00 13.90 46 LEU B C 1
ATOM 589 O O . LEU B 2 32 ? -27.911 -30.950 21.839 1.00 12.13 46 LEU B O 1
ATOM 594 N N . ILE B 2 33 ? -29.996 -31.188 22.632 1.00 9.12 47 ILE B N 1
ATOM 595 C CA . ILE B 2 33 ? -29.557 -30.936 23.993 1.00 8.66 47 ILE B CA 1
ATOM 596 C C . ILE B 2 33 ? -29.733 -32.145 24.921 1.00 8.21 47 ILE B C 1
ATOM 597 O O . ILE B 2 33 ? -29.388 -32.089 26.093 1.00 9.98 47 ILE B O 1
ATOM 602 N N . SER B 2 34 ? -30.261 -33.235 24.370 1.00 8.15 48 SER B N 1
ATOM 603 C CA . SER B 2 34 ? -30.431 -34.496 25.084 1.00 10.92 48 SER B CA 1
ATOM 604 C C . SER B 2 34 ? -30.873 -35.495 24.011 1.00 12.50 48 SER B C 1
ATOM 605 O O . SER B 2 34 ? -30.986 -35.128 22.837 1.00 13.77 48 SER B O 1
ATOM 608 N N . ASP B 2 35 ? -31.132 -36.738 24.399 1.00 13.10 49 ASP B N 1
ATOM 609 C CA . ASP B 2 35 ? -31.563 -37.717 23.406 1.00 13.66 49 ASP B CA 1
ATOM 610 C C . ASP B 2 35 ? -33.057 -37.587 23.071 1.00 15.61 49 ASP B C 1
ATOM 611 O O . ASP B 2 35 ? -33.556 -38.352 22.252 1.00 17.33 49 ASP B O 1
ATOM 616 N N . ARG B 2 36 ? -33.759 -36.621 23.677 1.00 13.85 50 ARG B N 1
ATOM 617 C CA . ARG B 2 36 ? -35.202 -36.427 23.403 1.00 15.97 50 ARG B CA 1
ATOM 618 C C . ARG B 2 36 ? -35.636 -35.000 23.026 1.00 13.80 50 ARG B C 1
ATOM 619 O O . ARG B 2 36 ? -36.728 -34.797 22.505 1.00 10.07 50 ARG B O 1
ATOM 627 N N . TRP B 2 37 ? -34.771 -34.021 23.283 1.00 14.79 51 TRP B N 1
ATOM 628 C CA . TRP B 2 37 ? -35.081 -32.620 23.015 1.00 11.05 51 TRP B CA 1
ATOM 629 C C . TRP B 2 37 ? -34.114 -31.902 22.071 1.00 12.23 51 TRP B C 1
ATOM 630 O O . TRP B 2 37 ? -32.890 -32.102 22.130 1.00 10.23 51 TRP B O 1
ATOM 641 N N . VAL B 2 38 ? -34.688 -31.051 21.221 1.00 12.37 52 VAL B N 1
ATOM 642 C CA . VAL B 2 38 ? -33.954 -30.263 20.237 1.00 9.95 52 VAL B CA 1
ATOM 643 C C . VAL B 2 38 ? -34.365 -28.811 20.394 1.00 13.06 52 VAL B C 1
ATOM 644 O O . VAL B 2 38 ? -35.554 -28.506 20.582 1.00 11.82 52 VAL B O 1
ATOM 648 N N . LEU B 2 39 ? -33.383 -27.918 20.310 1.00 10.75 53 LEU B N 1
ATOM 649 C CA . LEU B 2 39 ? -33.630 -26.486 20.464 1.00 11.30 53 LEU B CA 1
ATOM 650 C C . LEU B 2 39 ? -33.509 -25.778 19.112 1.00 8.84 53 LEU B C 1
ATOM 651 O O . LEU B 2 39 ? -32.626 -26.105 18.323 1.00 12.51 53 LEU B O 1
ATOM 656 N N . THR B 2 40 ? -34.395 -24.829 18.832 1.00 9.20 54 THR B N 1
ATOM 657 C CA . THR B 2 40 ? -34.314 -24.076 17.577 1.00 10.32 54 THR B CA 1
ATOM 658 C C . THR B 2 40 ? -34.931 -22.690 17.792 1.00 12.44 54 THR B C 1
ATOM 659 O O . THR B 2 40 ? -35.295 -22.331 18.923 1.00 12.13 54 THR B O 1
ATOM 663 N N . ALA B 2 41 ? -35.043 -21.908 16.723 1.00 11.92 55 ALA B N 1
ATOM 664 C CA . ALA B 2 41 ? -35.598 -20.575 16.846 1.00 11.42 55 ALA B CA 1
ATOM 665 C C . ALA B 2 41 ? -37.105 -20.649 16.613 1.00 13.01 55 ALA B C 1
ATOM 666 O O . ALA B 2 41 ? -37.575 -21.424 15.776 1.00 9.90 55 ALA B O 1
ATOM 668 N N . ALA B 2 42 ? -37.861 -19.852 17.356 1.00 11.28 56 ALA B N 1
ATOM 669 C CA . ALA B 2 42 ? -39.304 -19.856 17.196 1.00 9.84 56 ALA B CA 1
ATOM 670 C C . ALA B 2 42 ? -39.727 -19.367 15.793 1.00 9.49 56 ALA B C 1
ATOM 671 O O . ALA B 2 42 ? -40.674 -19.900 15.217 1.00 12.94 56 ALA B O 1
ATOM 673 N N . HIS B 2 43 ? -39.044 -18.379 15.226 1.00 6.02 57 HIS B N 1
ATOM 674 C CA . HIS B 2 43 ? -39.500 -17.905 13.917 1.00 13.91 57 HIS B CA 1
ATOM 675 C C . HIS B 2 43 ? -39.365 -18.946 12.800 1.00 13.53 57 HIS B C 1
ATOM 676 O O . HIS B 2 43 ? -39.897 -18.761 11.712 1.00 13.87 57 HIS B O 1
ATOM 683 N N . CYS B 2 44 ? -38.633 -20.029 13.060 1.00 14.90 58 CYS B N 1
ATOM 684 C CA . CYS B 2 44 ? -38.491 -21.099 12.063 1.00 15.86 58 CYS B CA 1
ATOM 685 C C . CYS B 2 44 ? -39.800 -21.938 12.014 1.00 17.70 58 CYS B C 1
ATOM 686 O O . CYS B 2 44 ? -40.059 -22.661 11.056 1.00 16.84 58 CYS B O 1
ATOM 689 N N . ILE B 2 45 ? -40.611 -21.815 13.061 1.00 14.86 59 ILE B N 1
ATOM 690 C CA . ILE B 2 45 ? -41.836 -22.581 13.205 1.00 16.04 59 ILE B CA 1
ATOM 691 C C . ILE B 2 45 ? -43.105 -21.778 13.086 1.00 17.24 59 ILE B C 1
ATOM 692 O O . ILE B 2 45 ? -44.086 -22.222 12.469 1.00 15.70 59 ILE B O 1
ATOM 697 N N . LEU B 2 46 ? -43.073 -20.594 13.680 1.00 15.92 60 LEU B N 1
ATOM 698 C CA . LEU B 2 46 ? -44.229 -19.713 13.720 1.00 16.87 60 LEU B CA 1
ATOM 699 C C . LEU B 2 46 ? -43.999 -18.275 13.259 1.00 16.55 60 LEU B C 1
ATOM 700 O O . LEU B 2 46 ? -43.203 -17.533 13.848 1.00 16.50 60 LEU B O 1
ATOM 705 N N . TYR B 2 47 A -44.709 -17.885 12.208 1.00 15.20 60 TYR B N 1
ATOM 706 C CA . TYR B 2 47 A -44.624 -16.533 11.710 1.00 17.06 60 TYR B CA 1
ATOM 707 C C . TYR B 2 47 A -45.917 -16.193 10.986 1.00 16.54 60 TYR B C 1
ATOM 708 O O . TYR B 2 47 A -46.052 -16.392 9.786 1.00 14.62 60 TYR B O 1
ATOM 717 N N . PRO B 2 48 B -46.909 -15.684 11.738 1.00 20.71 60 PRO B N 1
ATOM 718 C CA . PRO B 2 48 B -48.225 -15.299 11.214 1.00 18.70 60 PRO B CA 1
ATOM 719 C C . PRO B 2 48 B -48.252 -14.494 9.900 1.00 20.56 60 PRO B C 1
ATOM 720 O O . PRO B 2 48 B -49.006 -14.834 8.983 1.00 21.29 60 PRO B O 1
ATOM 724 N N . PRO B 2 49 C -47.411 -13.449 9.769 1.00 19.23 60 PRO B N 1
ATOM 725 C CA . PRO B 2 49 C -47.423 -12.672 8.523 1.00 18.99 60 PRO B CA 1
ATOM 726 C C . PRO B 2 49 C -47.317 -13.518 7.234 1.00 21.98 60 PRO B C 1
ATOM 727 O O . PRO B 2 49 C -47.897 -13.169 6.216 1.00 23.69 60 PRO B O 1
ATOM 731 N N . TRP B 2 50 D -46.580 -14.617 7.260 1.00 19.99 60 TRP B N 1
ATOM 732 C CA . TRP B 2 50 D -46.460 -15.451 6.058 1.00 17.25 60 TRP B CA 1
ATOM 733 C C . TRP B 2 50 D -47.302 -16.713 6.180 1.00 19.67 60 TRP B C 1
ATOM 734 O O . TRP B 2 50 D -47.097 -17.668 5.451 1.00 18.30 60 TRP B O 1
ATOM 745 N N . ASP B 2 51 E -48.240 -16.713 7.120 1.00 20.91 60 ASP B N 1
ATOM 746 C CA . ASP B 2 51 E -49.109 -17.859 7.368 1.00 22.26 60 ASP B CA 1
ATOM 747 C C . ASP B 2 51 E -48.297 -19.080 7.769 1.00 21.69 60 ASP B C 1
ATOM 748 O O . ASP B 2 51 E -48.682 -20.206 7.473 1.00 17.00 60 ASP B O 1
ATOM 753 N N . LYS B 2 52 F -47.175 -18.851 8.449 1.00 20.37 60 LYS B N 1
ATOM 754 C CA . LYS B 2 52 F -46.331 -19.954 8.887 1.00 20.24 60 LYS B CA 1
ATOM 755 C C . LYS B 2 52 F -46.680 -20.422 10.295 1.00 19.72 60 LYS B C 1
ATOM 756 O O . LYS B 2 52 F -46.632 -19.643 11.253 1.00 17.26 60 LYS B O 1
ATOM 762 N N . ASN B 2 53 G -47.040 -21.694 10.413 1.00 18.59 60 ASN B N 1
ATOM 763 C CA . ASN B 2 53 G -47.352 -22.297 11.711 1.00 20.63 60 ASN B CA 1
ATOM 764 C C . ASN B 2 53 G -47.173 -23.794 11.533 1.00 20.92 60 ASN B C 1
ATOM 765 O O . ASN B 2 53 G -48.138 -24.525 11.400 1.00 18.51 60 ASN B O 1
ATOM 770 N N . PHE B 2 54 H -45.922 -24.242 11.509 1.00 17.70 60 PHE B N 1
ATOM 771 C CA . PHE B 2 54 H -45.632 -25.649 11.328 1.00 16.57 60 PHE B CA 1
ATOM 772 C C . PHE B 2 54 H -45.953 -26.443 12.565 1.00 14.66 60 PHE B C 1
ATOM 773 O O . PHE B 2 54 H -45.619 -26.023 13.662 1.00 16.75 60 PHE B O 1
ATOM 781 N N . THR B 2 55 I -46.568 -27.607 12.376 1.00 14.01 60 THR B N 1
ATOM 782 C CA . THR B 2 55 I -46.888 -28.501 13.481 1.00 17.75 60 THR B CA 1
ATOM 783 C C . THR B 2 55 I -45.901 -29.673 13.445 1.00 17.67 60 THR B C 1
ATOM 784 O O . THR B 2 55 I -45.116 -29.822 12.497 1.00 17.44 60 THR B O 1
ATOM 788 N N . GLU B 2 56 ? -45.949 -30.501 14.481 1.00 18.78 61 GLU B N 1
ATOM 789 C CA . GLU B 2 56 ? -45.075 -31.651 14.607 1.00 19.40 61 GLU B CA 1
ATOM 790 C C . GLU B 2 56 ? -45.164 -32.614 13.426 1.00 20.77 61 GLU B C 1
ATOM 791 O O . GLU B 2 56 ? -44.216 -33.328 13.132 1.00 20.13 61 GLU B O 1
ATOM 797 N N . ASN B 2 57 ? -46.303 -32.612 12.745 1.00 20.15 62 ASN B N 1
ATOM 798 C CA . ASN B 2 57 ? -46.536 -33.485 11.604 1.00 19.98 62 ASN B CA 1
ATOM 799 C C . ASN B 2 57 ? -45.963 -32.928 10.311 1.00 17.64 62 ASN B C 1
ATOM 800 O O . ASN B 2 57 ? -45.903 -33.634 9.312 1.00 21.60 62 ASN B O 1
ATOM 805 N N . ASP B 2 58 ? -45.561 -31.661 10.325 1.00 13.83 63 ASP B N 1
ATOM 806 C CA . ASP B 2 58 ? -45.016 -31.009 9.143 1.00 14.54 63 ASP B CA 1
ATOM 807 C C . ASP B 2 58 ? -43.515 -31.151 8.932 1.00 15.33 63 ASP B C 1
ATOM 808 O O . ASP B 2 58 ? -43.035 -30.929 7.834 1.00 17.24 63 ASP B O 1
ATOM 813 N N . LEU B 2 59 ? -42.762 -31.508 9.960 1.00 14.79 64 LEU B N 1
ATOM 814 C CA . LEU B 2 59 ? -41.312 -31.584 9.762 1.00 18.63 64 LEU B CA 1
ATOM 815 C C . LEU B 2 59 ? -40.579 -32.722 10.437 1.00 15.81 64 LEU B C 1
ATOM 816 O O . LEU B 2 59 ? -41.130 -33.442 11.263 1.00 16.16 64 LEU B O 1
ATOM 821 N N . LEU B 2 60 ? -39.321 -32.880 10.060 1.00 10.72 65 LEU B N 1
ATOM 822 C CA . LEU B 2 60 ? -38.473 -33.909 10.639 1.00 11.53 65 LEU B CA 1
ATOM 823 C C . LEU B 2 60 ? -37.174 -33.229 11.020 1.00 13.23 65 LEU B C 1
ATOM 824 O O . LEU B 2 60 ? -36.901 -32.119 10.553 1.00 11.47 65 LEU B O 1
ATOM 829 N N . VAL B 2 61 ? -36.378 -33.900 11.854 1.00 10.15 66 VAL B N 1
ATOM 830 C CA . VAL B 2 61 ? -35.065 -33.385 12.198 1.00 12.40 66 VAL B CA 1
ATOM 831 C C . VAL B 2 61 ? -34.048 -34.415 11.708 1.00 13.84 66 VAL B C 1
ATOM 832 O O . VAL B 2 61 ? -34.272 -35.631 11.777 1.00 13.51 66 VAL B O 1
ATOM 836 N N . ARG B 2 62 ? -32.946 -33.920 11.166 1.00 15.83 67 ARG B N 1
ATOM 837 C CA . ARG B 2 62 ? -31.902 -34.786 10.671 1.00 11.97 67 ARG B CA 1
ATOM 838 C C . ARG B 2 62 ? -30.686 -34.471 11.542 1.00 11.69 67 ARG B C 1
ATOM 839 O O . ARG B 2 62 ? -30.171 -33.362 11.559 1.00 12.68 67 ARG B O 1
ATOM 847 N N . ILE B 2 63 ? -30.272 -35.492 12.279 1.00 13.49 68 ILE B N 1
ATOM 848 C CA . ILE B 2 63 ? -29.185 -35.465 13.234 1.00 10.85 68 ILE B CA 1
ATOM 849 C C . ILE B 2 63 ? -27.964 -36.246 12.730 1.00 14.55 68 ILE B C 1
ATOM 850 O O . ILE B 2 63 ? -28.097 -37.309 12.103 1.00 10.05 68 ILE B O 1
ATOM 855 N N . GLY B 2 64 ? -26.774 -35.720 12.989 1.00 11.88 69 GLY B N 1
ATOM 856 C CA . GLY B 2 64 ? -25.563 -36.411 12.565 1.00 13.68 69 GLY B CA 1
ATOM 857 C C . GLY B 2 64 ? -25.157 -36.167 11.120 1.00 16.11 69 GLY B C 1
ATOM 858 O O . GLY B 2 64 ? -24.339 -36.914 10.552 1.00 12.45 69 GLY B O 1
ATOM 859 N N . LYS B 2 65 ? -25.708 -35.113 10.516 1.00 14.20 70 LYS B N 1
ATOM 860 C CA . LYS B 2 65 ? -25.394 -34.818 9.124 1.00 14.66 70 LYS B CA 1
ATOM 861 C C . LYS B 2 65 ? -24.122 -34.024 8.910 1.00 13.28 70 LYS B C 1
ATOM 862 O O . LYS B 2 65 ? -23.644 -33.306 9.795 1.00 11.46 70 LYS B O 1
ATOM 868 N N . HIS B 2 66 ? -23.586 -34.158 7.703 1.00 13.91 71 HIS B N 1
ATOM 869 C CA . HIS B 2 66 ? -22.405 -33.413 7.299 1.00 14.61 71 HIS B CA 1
ATOM 870 C C . HIS B 2 66 ? -22.787 -32.768 5.948 1.00 16.36 71 HIS B C 1
ATOM 871 O O . HIS B 2 66 ? -22.879 -31.538 5.837 1.00 12.23 71 HIS B O 1
ATOM 878 N N . SER B 2 67 ? -23.037 -33.602 4.938 1.00 13.08 72 SER B N 1
ATOM 879 C CA . SER B 2 67 ? -23.447 -33.097 3.627 1.00 14.29 72 SER B CA 1
ATOM 880 C C . SER B 2 67 ? -24.800 -32.389 3.745 1.00 14.58 72 SER B C 1
ATOM 881 O O . SER B 2 67 ? -25.681 -32.795 4.522 1.00 12.73 72 SER B O 1
ATOM 884 N N . ARG B 2 68 ? -24.981 -31.335 2.963 1.00 10.87 73 ARG B N 1
ATOM 885 C CA . ARG B 2 68 ? -26.260 -30.627 3.006 1.00 14.78 73 ARG B CA 1
ATOM 886 C C . ARG B 2 68 ? -27.392 -31.379 2.309 1.00 11.15 73 ARG B C 1
ATOM 887 O O . ARG B 2 68 ? -28.523 -31.375 2.788 1.00 13.47 73 ARG B O 1
ATOM 895 N N . THR B 2 69 ? -27.088 -32.020 1.189 1.00 10.29 74 THR B N 1
ATOM 896 C CA . THR B 2 69 ? -28.117 -32.681 0.372 1.00 9.16 74 THR B CA 1
ATOM 897 C C . THR B 2 69 ? -28.164 -34.198 0.316 1.00 13.12 74 THR B C 1
ATOM 898 O O . THR B 2 69 ? -29.226 -34.761 0.082 1.00 12.73 74 THR B O 1
ATOM 902 N N . ARG B 2 70 ? -27.024 -34.858 0.488 1.00 12.90 75 ARG B N 1
ATOM 903 C CA . ARG B 2 70 ? -26.985 -36.319 0.431 1.00 17.83 75 ARG B CA 1
ATOM 904 C C . ARG B 2 70 ? -27.683 -36.991 1.616 1.00 17.98 75 ARG B C 1
A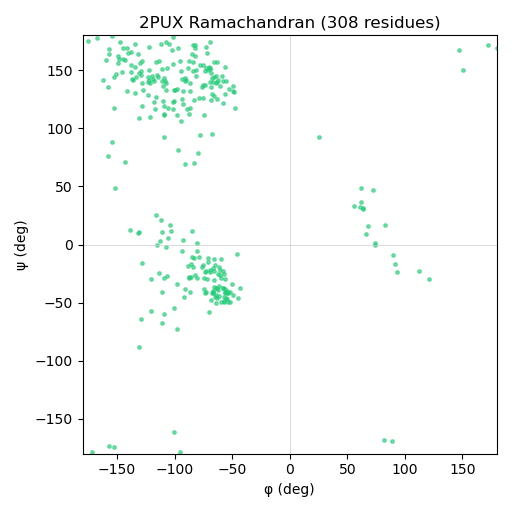TOM 905 O O . ARG B 2 70 ? -27.770 -36.424 2.718 1.00 17.05 75 ARG B O 1
ATOM 913 N N . TYR B 2 71 ? -28.194 -38.194 1.375 1.00 15.74 76 TYR B N 1
ATOM 914 C CA . TYR B 2 71 ? -28.797 -38.999 2.432 1.00 14.30 76 TYR B CA 1
ATOM 915 C C . TYR B 2 71 ? -27.560 -39.739 2.984 1.00 16.17 76 TYR B C 1
ATOM 916 O O . TYR B 2 71 ? -26.940 -40.557 2.295 1.00 15.56 76 TYR B O 1
ATOM 925 N N . GLU B 2 72 ? -27.185 -39.422 4.214 1.00 14.60 77 GLU B N 1
ATOM 926 C CA . GLU B 2 72 ? -26.012 -40.013 4.834 1.00 18.39 77 GLU B CA 1
ATOM 927 C C . GLU B 2 72 ? -26.374 -41.272 5.603 1.00 20.41 77 GLU B C 1
ATOM 928 O O . GLU B 2 72 ? -26.313 -41.338 6.836 1.00 15.31 77 GLU B O 1
ATOM 934 N N . ARG B 2 73 A -26.733 -42.283 4.821 1.00 21.03 77 ARG B N 1
ATOM 935 C CA . ARG B 2 73 A -27.161 -43.562 5.332 1.00 24.57 77 ARG B CA 1
ATOM 936 C C . ARG B 2 73 A -26.176 -44.172 6.321 1.00 21.72 77 ARG B C 1
ATOM 937 O O . ARG B 2 73 A -24.966 -44.185 6.095 1.00 22.43 77 ARG B O 1
ATOM 945 N N . ASN B 2 74 ? -26.720 -44.661 7.430 1.00 22.89 78 ASN B N 1
ATOM 946 C CA . ASN B 2 74 ? -25.938 -45.298 8.493 1.00 27.46 78 ASN B CA 1
ATOM 947 C C . ASN B 2 74 ? -25.129 -44.306 9.332 1.00 25.51 78 ASN B C 1
ATOM 948 O O . ASN B 2 74 ? -24.388 -44.708 10.231 1.00 25.74 78 ASN B O 1
ATOM 953 N N . VAL B 2 75 ? -25.253 -43.015 9.026 1.00 19.30 79 VAL B N 1
ATOM 954 C CA . VAL B 2 75 ? -24.558 -42.007 9.812 1.00 14.15 79 VAL B CA 1
ATOM 955 C C . VAL B 2 75 ? -25.597 -41.050 10.404 1.00 14.65 79 VAL B C 1
ATOM 956 O O . VAL B 2 75 ? -25.679 -40.871 11.610 1.00 10.05 79 VAL B O 1
ATOM 960 N N . GLU B 2 76 ? -26.401 -40.429 9.558 1.00 14.64 80 GLU B N 1
ATOM 961 C CA . GLU B 2 76 ? -27.383 -39.517 10.104 1.00 14.83 80 GLU B CA 1
ATOM 962 C C . GLU B 2 76 ? -28.597 -40.295 10.588 1.00 15.47 80 GLU B C 1
ATOM 963 O O . GLU B 2 76 ? -28.710 -41.498 10.367 1.00 13.66 80 GLU B O 1
ATOM 969 N N . LYS B 2 77 ? -29.496 -39.592 11.256 1.00 15.89 81 LYS B N 1
ATOM 970 C CA . LYS B 2 77 ? -30.729 -40.196 11.726 1.00 16.65 81 LYS B CA 1
ATOM 971 C C . LYS B 2 77 ? -31.830 -39.172 11.536 1.00 17.03 81 LYS B C 1
ATOM 972 O O . LYS B 2 77 ? -31.673 -38.000 11.906 1.00 12.77 81 LYS B O 1
ATOM 978 N N . ILE B 2 78 ? -32.928 -39.637 10.946 1.00 15.07 82 ILE B N 1
ATOM 979 C CA . ILE B 2 78 ? -34.092 -38.828 10.638 1.00 13.54 82 ILE B CA 1
ATOM 980 C C . ILE B 2 78 ? -35.209 -39.168 11.627 1.00 16.23 82 ILE B C 1
ATOM 981 O O . ILE B 2 78 ? -35.690 -40.301 11.674 1.00 14.36 82 ILE B O 1
ATOM 986 N N . SER B 2 79 ? -35.612 -38.180 12.424 1.00 13.99 83 SER B N 1
ATOM 987 C CA . SER B 2 79 ? -36.627 -38.396 13.433 1.00 15.93 83 SER B CA 1
ATOM 988 C C . SER B 2 79 ? -37.858 -37.562 13.285 1.00 15.01 83 SER B C 1
ATOM 989 O O . SER B 2 79 ? -37.796 -36.393 12.904 1.00 16.02 83 SER B O 1
ATOM 992 N N . MET B 2 80 ? -38.975 -38.173 13.648 1.00 13.71 84 MET B N 1
ATOM 993 C CA . MET B 2 80 ? -40.259 -37.503 13.628 1.00 13.00 84 MET B CA 1
ATOM 994 C C . MET B 2 80 ? -40.330 -36.774 14.956 1.00 13.64 84 MET B C 1
ATOM 995 O O . MET B 2 80 ? -39.565 -37.082 15.880 1.00 12.34 84 MET B O 1
ATOM 1000 N N . LEU B 2 81 ? -41.257 -35.831 15.047 1.00 13.56 85 LEU B N 1
ATOM 1001 C CA . LEU B 2 81 ? -41.443 -35.038 16.247 1.00 14.19 85 LEU B CA 1
ATOM 1002 C C . LEU B 2 81 ? -42.761 -35.389 16.919 1.00 17.82 85 LEU B C 1
ATOM 1003 O O . LEU B 2 81 ? -43.764 -35.618 16.250 1.00 17.18 85 LEU B O 1
ATOM 1008 N N . GLU B 2 82 ? -42.746 -35.430 18.242 1.00 17.29 86 GLU B N 1
ATOM 1009 C CA . GLU B 2 82 ? -43.938 -35.725 19.000 1.00 22.58 86 GLU B CA 1
ATOM 1010 C C . GLU B 2 82 ? -44.701 -34.437 19.238 1.00 21.49 86 GLU B C 1
ATOM 1011 O O . GLU B 2 82 ? -45.928 -34.401 19.141 1.00 23.18 86 GLU B O 1
ATOM 1017 N N . LYS B 2 83 ? -43.975 -33.370 19.548 1.00 20.55 87 LYS B N 1
ATOM 1018 C CA . LYS B 2 83 ? -44.623 -32.092 19.814 1.00 19.28 87 LYS B CA 1
ATOM 1019 C C . LYS B 2 83 ? -43.643 -30.936 19.649 1.00 17.23 87 LYS B C 1
ATOM 1020 O O . LYS B 2 83 ? -42.431 -31.132 19.714 1.00 18.73 87 LYS B O 1
ATOM 1026 N N . ILE B 2 84 ? -44.167 -29.737 19.428 1.00 15.01 88 ILE B N 1
ATOM 1027 C CA . ILE B 2 84 ? -43.320 -28.563 19.291 1.00 15.45 88 ILE B CA 1
ATOM 1028 C C . ILE B 2 84 ? -43.845 -27.513 20.258 1.00 17.96 88 ILE B C 1
ATOM 1029 O O . ILE B 2 84 ? -45.045 -27.270 20.295 1.00 17.67 88 ILE B O 1
ATOM 1034 N N . TYR B 2 85 ? -42.945 -26.893 21.021 1.00 15.01 89 TYR B N 1
ATOM 1035 C CA . TYR B 2 85 ? -43.315 -25.854 21.978 1.00 14.25 89 TYR B CA 1
ATOM 1036 C C . TYR B 2 85 ? -42.616 -24.507 21.715 1.00 16.45 89 TYR B C 1
ATOM 1037 O O . TYR B 2 85 ? -41.405 -24.364 21.950 1.00 19.62 89 TYR B O 1
ATOM 1046 N N . VAL B 2 86 ? -43.385 -23.517 21.256 1.00 18.76 90 VAL B N 1
ATOM 1047 C CA . VAL B 2 86 ? -42.859 -22.187 20.955 1.00 20.13 90 VAL B CA 1
ATOM 1048 C C . VAL B 2 86 ? -42.985 -21.310 22.198 1.00 16.42 90 VAL B C 1
ATOM 1049 O O . VAL B 2 86 ? -43.965 -21.430 22.916 1.00 15.24 90 VAL B O 1
ATOM 1053 N N . HIS B 2 87 ? -41.998 -20.458 22.488 1.00 15.10 91 HIS B N 1
ATOM 1054 C CA . HIS B 2 87 ? -42.118 -19.605 23.691 1.00 16.18 91 HIS B CA 1
ATOM 1055 C C . HIS B 2 87 ? -43.418 -18.811 23.563 1.00 16.47 91 HIS B C 1
ATOM 1056 O O . HIS B 2 87 ? -43.676 -18.180 22.542 1.00 16.64 91 HIS B O 1
ATOM 1063 N N . PRO B 2 88 ? -44.241 -18.829 24.607 1.00 19.21 92 PRO B N 1
ATOM 1064 C CA . PRO B 2 88 ? -45.527 -18.129 24.642 1.00 20.23 92 PRO B CA 1
ATOM 1065 C C . PRO B 2 88 ? -45.465 -16.595 24.499 1.00 21.19 92 PRO B C 1
ATOM 1066 O O . PRO B 2 88 ? -46.467 -15.956 24.167 1.00 22.95 92 PRO B O 1
ATOM 1070 N N . ARG B 2 89 ? -44.299 -16.004 24.745 1.00 17.92 93 ARG B N 1
ATOM 1071 C CA . ARG B 2 89 ? -44.150 -14.562 24.626 1.00 16.74 93 ARG B CA 1
ATOM 1072 C C . ARG B 2 89 ? -43.157 -14.192 23.529 1.00 17.44 93 ARG B C 1
ATOM 1073 O O . ARG B 2 89 ? -42.535 -13.133 23.560 1.00 17.78 93 ARG B O 1
ATOM 1081 N N . TYR B 2 90 ? -43.011 -15.093 22.565 1.00 14.80 94 TYR B N 1
ATOM 1082 C CA . TYR B 2 90 ? -42.153 -14.866 21.421 1.00 14.91 94 TYR B CA 1
ATOM 1083 C C . TYR B 2 90 ? -42.806 -13.656 20.734 1.00 17.73 94 TYR B C 1
ATOM 1084 O O . TYR B 2 90 ? -44.004 -13.671 20.452 1.00 18.26 94 TYR B O 1
ATOM 1093 N N . ASN B 2 91 ? -42.033 -12.598 20.507 1.00 15.60 95 ASN B N 1
ATOM 1094 C CA . ASN B 2 91 ? -42.560 -11.370 19.907 1.00 17.01 95 ASN B CA 1
ATOM 1095 C C . ASN B 2 91 ? -42.305 -11.304 18.410 1.00 16.64 95 ASN B C 1
ATOM 1096 O O . ASN B 2 91 ? -41.369 -10.660 17.962 1.00 18.70 95 ASN B O 1
ATOM 1101 N N . TRP B 2 92 ? -43.140 -11.961 17.627 1.00 18.28 96 TRP B N 1
ATOM 1102 C CA . TRP B 2 92 ? -42.939 -11.949 16.198 1.00 17.58 96 TRP B CA 1
ATOM 1103 C C . TRP B 2 92 ? -43.315 -10.629 15.547 1.00 19.84 96 TRP B C 1
ATOM 1104 O O . TRP B 2 92 ? -42.739 -10.257 14.531 1.00 18.80 96 TRP B O 1
ATOM 1115 N N . ARG B 2 93 ? -44.261 -9.903 16.135 1.00 23.47 97 ARG B N 1
ATOM 1116 C CA . ARG B 2 93 ? -44.699 -8.635 15.551 1.00 26.14 97 ARG B CA 1
ATOM 1117 C C . ARG B 2 93 ? -43.655 -7.546 15.525 1.00 26.97 97 ARG B C 1
ATOM 1118 O O . ARG B 2 93 ? -43.596 -6.762 14.579 1.00 26.53 97 ARG B O 1
ATOM 1126 N N . GLU B 2 94 A -42.828 -7.477 16.559 1.00 24.88 97 GLU B N 1
ATOM 1127 C CA . GLU B 2 94 A -41.863 -6.397 16.607 1.00 26.12 97 GLU B CA 1
ATOM 1128 C C . GLU B 2 94 A -40.376 -6.674 16.397 1.00 24.32 97 GLU B C 1
ATOM 1129 O O . GLU B 2 94 A -39.770 -6.124 15.467 1.00 26.56 97 GLU B O 1
ATOM 1135 N N . ASN B 2 95 ? -39.781 -7.509 17.242 1.00 19.55 98 ASN B N 1
ATOM 1136 C CA . ASN B 2 95 ? -38.354 -7.740 17.155 1.00 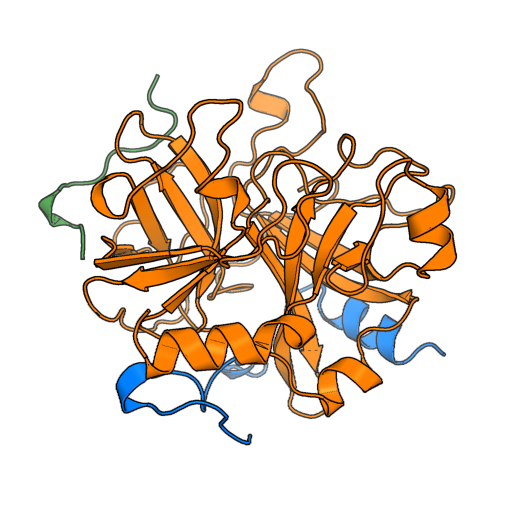17.68 98 ASN B CA 1
ATOM 1137 C C . ASN B 2 95 ? -37.871 -9.173 17.326 1.00 17.61 98 ASN B C 1
ATOM 1138 O O . ASN B 2 95 ? -36.672 -9.395 17.496 1.00 17.38 98 ASN B O 1
ATOM 1143 N N . LEU B 2 96 ? -38.778 -10.142 17.284 1.00 17.32 99 LEU B N 1
ATOM 1144 C CA . LEU B 2 96 ? -38.411 -11.547 17.474 1.00 16.88 99 LEU B CA 1
ATOM 1145 C C . LEU B 2 96 ? -37.844 -11.801 18.870 1.00 17.81 99 LEU B C 1
ATOM 1146 O O . LEU B 2 96 ? -37.002 -12.669 19.052 1.00 15.18 99 LEU B O 1
ATOM 1151 N N . ASP B 2 97 ? -38.316 -11.035 19.849 1.00 17.28 100 ASP B N 1
ATOM 1152 C CA . ASP B 2 97 ? -37.906 -11.196 21.243 1.00 16.65 100 ASP B CA 1
ATOM 1153 C C . ASP B 2 97 ? -38.296 -12.608 21.692 1.00 16.41 100 ASP B C 1
ATOM 1154 O O . ASP B 2 97 ? -39.404 -13.077 21.400 1.00 16.51 100 ASP B O 1
ATOM 1159 N N . ARG B 2 98 ? -37.396 -13.281 22.406 1.00 12.72 101 ARG B N 1
ATOM 1160 C CA . ARG B 2 98 ? -37.650 -14.634 22.888 1.00 17.12 101 ARG B CA 1
ATOM 1161 C C . ARG B 2 98 ? -37.856 -15.594 21.709 1.00 13.54 101 ARG B C 1
ATOM 1162 O O . ARG B 2 98 ? -38.812 -16.378 21.677 1.00 12.55 101 ARG B O 1
ATOM 1170 N N . ASP B 2 99 ? -36.940 -15.528 20.756 1.00 12.38 102 ASP B N 1
ATOM 1171 C CA . ASP B 2 99 ? -36.976 -16.357 19.558 1.00 16.25 102 ASP B CA 1
ATOM 1172 C C . ASP B 2 99 ? -36.447 -17.768 19.875 1.00 15.31 102 ASP B C 1
ATOM 1173 O O . ASP B 2 99 ? -35.320 -18.105 19.547 1.00 13.26 102 ASP B O 1
ATOM 1178 N N . ILE B 2 100 ? -37.279 -18.600 20.490 1.00 13.25 103 ILE B N 1
ATOM 1179 C CA . ILE B 2 100 ? -36.849 -19.936 20.876 1.00 12.58 103 ILE B CA 1
ATOM 1180 C C . ILE B 2 100 ? -38.024 -20.917 20.919 1.00 11.46 103 ILE B C 1
ATOM 1181 O O . ILE B 2 100 ? -39.147 -20.550 21.294 1.00 8.02 103 ILE B O 1
ATOM 1186 N N . ALA B 2 101 ? -37.746 -22.158 20.524 1.00 11.29 104 ALA B N 1
ATOM 1187 C CA . ALA B 2 101 ? -38.733 -23.242 20.531 1.00 12.51 104 ALA B CA 1
ATOM 1188 C C . ALA B 2 101 ? -38.040 -24.553 20.857 1.00 11.50 104 ALA B C 1
ATOM 1189 O O . ALA B 2 101 ? -36.871 -24.744 20.537 1.00 10.45 104 ALA B O 1
ATOM 1191 N N . LEU B 2 102 ? -38.779 -25.443 21.516 1.00 12.30 105 LEU B N 1
ATOM 1192 C CA . LEU B 2 102 ? -38.271 -26.759 21.899 1.00 14.46 105 LEU B CA 1
ATOM 1193 C C . LEU B 2 102 ? -38.984 -27.785 21.050 1.00 13.67 105 LEU B C 1
ATOM 1194 O O . LEU B 2 102 ? -40.189 -27.670 20.851 1.00 15.07 105 LEU B O 1
ATOM 1199 N N . LEU B 2 103 ? -38.252 -28.764 20.521 1.00 15.27 106 LEU B N 1
ATOM 1200 C CA . LEU B 2 103 ? -38.898 -29.809 19.705 1.00 12.45 106 LEU B CA 1
ATOM 1201 C C . LEU B 2 103 ? -38.703 -31.128 20.448 1.00 13.64 106 LEU B C 1
ATOM 1202 O O . LEU B 2 103 ? -37.576 -31.483 20.825 1.00 8.42 106 LEU B O 1
ATOM 1207 N N . LYS B 2 104 ? -39.796 -31.845 20.687 1.00 14.43 107 LYS B N 1
ATOM 1208 C CA . LYS B 2 104 ? -39.678 -33.104 21.402 1.00 15.45 107 LYS B CA 1
ATOM 1209 C C . LYS B 2 104 ? -39.717 -34.244 20.389 1.00 17.86 107 LYS B C 1
ATOM 1210 O O . LYS B 2 104 ? -40.678 -34.359 19.619 1.00 13.19 107 LYS B O 1
ATOM 1216 N N . LEU B 2 105 ? -38.681 -35.085 20.398 1.00 14.91 108 LEU B N 1
ATOM 1217 C CA . LEU B 2 105 ? -38.608 -36.216 19.466 1.00 17.34 108 LEU B CA 1
ATOM 1218 C C . LEU B 2 105 ? -39.616 -37.315 19.787 1.00 19.20 108 LEU B C 1
ATOM 1219 O O . LEU B 2 105 ? -39.973 -37.511 20.959 1.00 15.15 108 LEU B O 1
ATOM 1224 N N . LYS B 2 106 ? -40.060 -38.034 18.747 1.00 19.05 109 LYS B N 1
ATOM 1225 C CA . LYS B 2 106 ? -40.999 -39.139 18.917 1.00 20.42 109 LYS B CA 1
ATOM 1226 C C . LYS B 2 106 ? -40.315 -40.254 19.721 1.00 21.37 109 LYS B C 1
ATOM 1227 O O . LYS B 2 106 ? -40.895 -40.792 20.644 1.00 23.18 109 LYS B O 1
ATOM 1233 N N . LYS B 2 107 ? -39.076 -40.593 19.376 1.00 22.67 110 LYS B N 1
ATOM 1234 C CA . LYS B 2 107 ? -38.328 -41.630 20.093 1.00 22.09 110 LYS B CA 1
ATOM 1235 C C . LYS B 2 107 ? -36.979 -41.044 20.461 1.00 18.20 110 LYS B C 1
ATOM 1236 O O . LYS B 2 107 ? -36.465 -40.210 19.740 1.00 18.76 110 LYS B O 1
ATOM 1242 N N . PRO B 2 108 ? -36.384 -41.478 21.580 1.00 17.28 111 PRO B N 1
ATOM 1243 C CA . PRO B 2 108 ? -35.080 -40.904 21.912 1.00 18.34 111 PRO B CA 1
ATOM 1244 C C . PRO B 2 108 ? -34.072 -41.380 20.887 1.00 19.77 111 PRO B C 1
ATOM 1245 O O . PRO B 2 108 ? -34.193 -42.481 20.340 1.00 16.33 111 PRO B O 1
ATOM 1249 N N . VAL B 2 109 ? -33.094 -40.540 20.598 1.00 16.56 112 VAL B N 1
ATOM 1250 C CA . VAL B 2 109 ? -32.105 -40.902 19.614 1.00 19.06 112 VAL B CA 1
ATOM 1251 C C . VAL B 2 109 ? -30.818 -41.419 20.255 1.00 20.45 112 VAL B C 1
ATOM 1252 O O . VAL B 2 109 ? -30.319 -40.830 21.205 1.00 17.40 112 VAL B O 1
ATOM 1256 N N . PRO B 2 110 ? -30.288 -42.555 19.760 1.00 19.96 113 PRO B N 1
ATOM 1257 C CA . PRO B 2 110 ? -29.047 -43.137 20.287 1.00 18.59 113 PRO B CA 1
ATOM 1258 C C . PRO B 2 110 ? -27.866 -42.228 19.901 1.00 18.05 113 PRO B C 1
ATOM 1259 O O . PRO B 2 110 ? -27.821 -41.707 18.778 1.00 16.09 113 PRO B O 1
ATOM 1263 N N . PHE B 2 111 ? -26.917 -42.038 20.818 1.00 12.86 114 PHE B N 1
ATOM 1264 C CA . PHE B 2 111 ? -25.775 -41.200 20.539 1.00 14.25 114 PHE B CA 1
ATOM 1265 C C . PHE B 2 111 ? -24.727 -42.001 19.758 1.00 15.78 114 PHE B C 1
ATOM 1266 O O . PHE B 2 111 ? -24.781 -43.235 19.723 1.00 15.51 114 PHE B O 1
ATOM 1274 N N . SER B 2 112 ? -23.799 -41.292 19.115 1.00 12.05 115 SER B N 1
ATOM 1275 C CA . SER B 2 112 ? -22.743 -41.908 18.321 1.00 10.06 115 SER B CA 1
ATOM 1276 C C . SER B 2 112 ? -21.574 -40.936 18.214 1.00 11.13 115 SER B C 1
ATOM 1277 O O . SER B 2 112 ? -21.587 -39.881 18.840 1.00 15.04 115 SER B O 1
ATOM 1280 N N . ASP B 2 113 ? -20.568 -41.268 17.411 1.00 9.85 116 ASP B N 1
ATOM 1281 C CA . ASP B 2 113 ? -19.439 -40.358 17.250 1.00 11.78 116 ASP B CA 1
ATOM 1282 C C . ASP B 2 113 ? -19.915 -39.031 16.629 1.00 13.85 116 ASP B C 1
ATOM 1283 O O . ASP B 2 113 ? -19.272 -37.988 16.825 1.00 14.75 116 ASP B O 1
ATOM 1288 N N . TYR B 2 114 ? -21.025 -39.079 15.881 1.00 12.67 117 TYR B N 1
ATOM 1289 C CA . TYR B 2 114 ? -21.537 -37.889 15.172 1.00 14.31 117 TYR B CA 1
ATOM 1290 C C . TYR B 2 114 ? -22.798 -37.278 15.753 1.00 13.02 117 TYR B C 1
ATOM 1291 O O . TYR B 2 114 ? -23.291 -36.269 15.238 1.00 14.20 117 TYR B O 1
ATOM 1300 N N . ILE B 2 115 ? -23.330 -37.900 16.796 1.00 12.29 118 ILE B N 1
ATOM 1301 C CA . ILE B 2 115 ? -24.582 -37.461 17.408 1.00 8.27 118 ILE B CA 1
ATOM 1302 C C . ILE B 2 115 ? -24.341 -37.380 18.905 1.00 10.82 118 ILE B C 1
ATOM 1303 O O . ILE B 2 115 ? -24.167 -38.406 19.570 1.00 9.10 118 ILE B O 1
ATOM 1308 N N . HIS B 2 116 ? -24.290 -36.155 19.430 1.00 10.06 119 HIS B N 1
ATOM 1309 C CA . HIS B 2 116 ? -24.013 -35.969 20.861 1.00 14.55 119 HIS B CA 1
ATOM 1310 C C . HIS B 2 116 ? -24.539 -34.596 21.283 1.00 12.26 119 HIS B C 1
ATOM 1311 O O . HIS B 2 116 ? -24.297 -33.612 20.584 1.00 11.94 119 HIS B O 1
ATOM 1318 N N . PRO B 2 117 ? -25.223 -34.504 22.437 1.00 10.18 120 PRO B N 1
ATOM 1319 C CA . PRO B 2 117 ? -25.762 -33.204 22.869 1.00 9.11 120 PRO B CA 1
ATOM 1320 C C . PRO B 2 117 ? -24.777 -32.158 23.383 1.00 8.59 120 PRO B C 1
ATOM 1321 O O . PRO B 2 117 ? -23.707 -32.474 23.919 1.00 9.81 120 PRO B O 1
ATOM 1325 N N . VAL B 2 118 ? -25.157 -30.901 23.217 1.00 6.57 121 VAL B N 1
ATOM 1326 C CA . VAL B 2 118 ? -24.356 -29.782 23.682 1.00 8.40 121 VAL B CA 1
ATOM 1327 C C . VAL B 2 118 ? -24.901 -29.386 25.072 1.00 9.89 121 VAL B C 1
ATOM 1328 O O . VAL B 2 118 ? -26.054 -29.714 25.412 1.00 11.01 121 VAL B O 1
ATOM 1332 N N . CYS B 2 119 ? -24.084 -28.719 25.891 1.00 9.92 122 CYS B N 1
ATOM 1333 C CA . CYS B 2 119 ? -24.537 -28.276 27.218 1.00 11.69 122 CYS B CA 1
ATOM 1334 C C . CYS B 2 119 ? -25.270 -26.945 27.150 1.00 10.25 122 CYS B C 1
ATOM 1335 O O . CYS B 2 119 ? -24.980 -26.108 26.303 1.00 8.35 122 CYS B O 1
ATOM 1338 N N . LEU B 2 120 ? -26.216 -26.760 28.069 1.00 14.09 123 LEU B N 1
ATOM 1339 C CA . LEU B 2 120 ? -26.941 -25.505 28.220 1.00 12.54 123 LEU B CA 1
ATOM 1340 C C . LEU B 2 120 ? -26.125 -24.774 29.298 1.00 14.22 123 LEU B C 1
ATOM 1341 O O . LEU B 2 120 ? -25.649 -25.394 30.254 1.00 12.14 123 LEU B O 1
ATOM 1346 N N . PRO B 2 121 ? -25.966 -23.452 29.170 1.00 15.59 124 PRO B N 1
ATOM 1347 C CA . PRO B 2 121 ? -25.190 -22.649 30.125 1.00 15.63 124 PRO B CA 1
ATOM 1348 C C . PRO B 2 121 ? -25.713 -22.432 31.538 1.00 19.78 124 PRO B C 1
ATOM 1349 O O . PRO B 2 121 ? -26.925 -22.459 31.782 1.00 15.02 124 PRO B O 1
ATOM 1353 N N . ASP B 2 122 ? -24.779 -22.256 32.477 1.00 19.12 125 ASP B N 1
ATOM 1354 C CA . ASP B 2 122 ? -25.147 -21.947 33.850 1.00 24.17 125 ASP B CA 1
ATOM 1355 C C . ASP B 2 122 ? -24.670 -20.519 34.078 1.00 22.47 125 ASP B C 1
ATOM 1356 O O . ASP B 2 122 ? -23.997 -19.946 33.217 1.00 18.90 125 ASP B O 1
ATOM 1361 N N . LYS B 2 123 ? -25.030 -19.940 35.219 1.00 23.04 126 LYS B N 1
ATOM 1362 C CA . LYS B 2 123 ? -24.653 -18.559 35.523 1.00 26.32 126 LYS B CA 1
ATOM 1363 C C . LYS B 2 123 ? -23.168 -18.290 35.361 1.00 25.90 126 LYS B C 1
ATOM 1364 O O . LYS B 2 123 ? -22.753 -17.327 34.699 1.00 24.59 126 LYS B O 1
ATOM 1370 N N . GLN B 2 124 ? -22.383 -19.167 35.967 1.00 25.85 127 GLN B N 1
ATOM 1371 C CA . GLN B 2 124 ? -20.930 -19.082 35.971 1.00 27.31 127 GLN B CA 1
ATOM 1372 C C . GLN B 2 124 ? -20.343 -19.008 34.581 1.00 24.50 127 GLN B C 1
ATOM 1373 O O . GLN B 2 124 ? -19.471 -18.188 34.314 1.00 19.80 127 GLN B O 1
ATOM 1379 N N . THR B 2 125 ? -20.820 -19.874 33.698 1.00 21.30 128 THR B N 1
ATOM 1380 C CA . THR B 2 125 ? -20.336 -19.891 32.330 1.00 22.39 128 THR B CA 1
ATOM 1381 C C . THR B 2 125 ? -20.742 -18.616 31.596 1.00 21.18 128 THR B C 1
ATOM 1382 O O . THR B 2 125 ? -19.955 -18.046 30.842 1.00 23.43 128 THR B O 1
ATOM 1386 N N . VAL B 2 126 ? -21.966 -18.156 31.816 1.00 19.24 129 VAL B N 1
ATOM 1387 C CA . VAL B 2 126 ? -22.402 -16.942 31.152 1.00 18.85 129 VAL B CA 1
ATOM 1388 C C . VAL B 2 126 ? -21.640 -15.702 31.635 1.00 21.88 129 VAL B C 1
ATOM 1389 O O . VAL B 2 126 ? -21.260 -14.848 30.840 1.00 19.63 129 VAL B O 1
ATOM 1393 N N . THR B 2 127 A -21.407 -15.591 32.937 1.00 22.93 129 THR B N 1
ATOM 1394 C CA . THR B 2 127 A -20.715 -14.399 33.433 1.00 23.33 129 THR B CA 1
ATOM 1395 C C . THR B 2 127 A -19.246 -14.383 33.078 1.00 21.78 129 THR B C 1
ATOM 1396 O O . THR B 2 127 A -18.672 -13.322 32.873 1.00 21.18 129 THR B O 1
ATOM 1400 N N . SER B 2 128 B -18.624 -15.548 32.957 1.00 19.90 129 SER B N 1
ATOM 1401 C CA . SER B 2 128 B -17.226 -15.537 32.597 1.00 21.54 129 SER B CA 1
ATOM 1402 C C . SER B 2 128 B -16.936 -15.481 31.085 1.00 21.35 129 SER B C 1
ATOM 1403 O O . SER B 2 128 B -15.899 -14.956 30.682 1.00 21.24 129 SER B O 1
ATOM 1406 N N . LEU B 2 129 C -17.833 -16.001 30.242 1.00 16.32 129 LEU B N 1
ATOM 1407 C CA . LEU B 2 129 C -17.554 -16.011 28.801 1.00 17.16 129 LEU B CA 1
ATOM 1408 C C . LEU B 2 129 C -18.415 -15.165 27.870 1.00 15.59 129 LEU B C 1
ATOM 1409 O O . LEU B 2 129 C -17.953 -14.805 26.800 1.00 15.54 129 LEU B O 1
ATOM 1414 N N . LEU B 2 130 ? -19.646 -14.844 28.260 1.00 17.07 130 LEU B N 1
ATOM 1415 C CA . LEU B 2 130 ? -20.502 -14.072 27.372 1.00 13.09 130 LEU B CA 1
ATOM 1416 C C . LEU B 2 130 ? -20.178 -12.598 27.535 1.00 15.14 130 LEU B C 1
ATOM 1417 O O . LEU B 2 130 ? -20.949 -11.828 28.098 1.00 14.79 130 LEU B O 1
ATOM 1422 N N . ARG B 2 131 ? -19.002 -12.225 27.062 1.00 15.56 131 ARG B N 1
ATOM 1423 C CA . ARG B 2 131 ? -18.565 -10.840 27.135 1.00 19.09 131 ARG B CA 1
ATOM 1424 C C . ARG B 2 131 ? -17.953 -10.355 25.821 1.00 17.15 131 ARG B C 1
ATOM 1425 O O . ARG B 2 131 ? -17.435 -11.143 24.996 1.00 11.97 131 ARG B O 1
ATOM 1433 N N . ALA B 2 132 ? -18.058 -9.045 25.619 1.00 11.93 132 ALA B N 1
ATOM 1434 C CA . ALA B 2 132 ? -17.594 -8.422 24.394 1.00 15.29 132 ALA B CA 1
ATOM 1435 C C . ALA B 2 132 ? -16.207 -8.869 24.019 1.00 12.92 132 ALA B C 1
ATOM 1436 O O . ALA B 2 132 ? -15.315 -8.870 24.845 1.00 13.74 132 ALA B O 1
ATOM 1438 N N . GLY B 2 133 ? -16.039 -9.256 22.761 1.00 14.96 133 GLY B N 1
ATOM 1439 C CA . GLY B 2 133 ? -14.735 -9.688 22.294 1.00 14.25 133 GLY B CA 1
ATOM 1440 C C . GLY B 2 133 ? -14.505 -11.184 22.390 1.00 12.11 133 GLY B C 1
ATOM 1441 O O . GLY B 2 133 ? -13.669 -11.726 21.670 1.00 13.36 133 GLY B O 1
ATOM 1442 N N . TYR B 2 134 ? -15.228 -11.864 23.280 1.00 10.60 134 TYR B N 1
ATOM 1443 C CA . TYR B 2 134 ? -15.039 -13.307 23.387 1.00 11.46 134 TYR B CA 1
ATOM 1444 C C . TYR B 2 134 ? -15.726 -13.967 22.219 1.00 10.91 134 TYR B C 1
ATOM 1445 O O . TYR B 2 134 ? -16.855 -13.616 21.888 1.00 8.25 134 TYR B O 1
ATOM 1454 N N . LYS B 2 135 ? -15.036 -14.925 21.605 1.00 8.72 135 LYS B N 1
ATOM 1455 C CA . LYS B 2 135 ? -15.563 -15.629 20.437 1.00 9.58 135 LYS B CA 1
ATOM 1456 C C . LYS B 2 135 ? -16.372 -16.898 20.718 1.00 11.39 135 LYS B C 1
ATOM 1457 O O . LYS B 2 135 ? -16.072 -17.675 21.644 1.00 8.38 135 LYS B O 1
ATOM 1463 N N . GLY B 2 136 ? -17.423 -17.053 19.912 1.00 5.95 136 GLY B N 1
ATOM 1464 C CA . GLY B 2 136 ? -18.291 -18.214 19.937 1.00 7.86 136 GLY B CA 1
ATOM 1465 C C . GLY B 2 136 ? -18.226 -18.775 18.517 1.00 11.03 136 GLY B C 1
ATOM 1466 O O . GLY B 2 136 ? -17.681 -18.139 17.605 1.00 12.63 136 GLY B O 1
ATOM 1467 N N . ARG B 2 137 ? -18.765 -19.958 18.320 1.00 8.01 137 ARG B N 1
ATOM 1468 C CA . ARG B 2 137 ? -18.733 -20.598 17.015 1.00 11.41 137 ARG B CA 1
ATOM 1469 C C . ARG B 2 137 ? -20.141 -20.879 16.549 1.00 10.27 137 ARG B C 1
ATOM 1470 O O . ARG B 2 137 ? -20.997 -21.293 17.335 1.00 13.34 137 ARG B O 1
ATOM 1478 N N . VAL B 2 138 ? -20.371 -20.645 15.268 1.00 10.89 138 VAL B N 1
ATOM 1479 C CA . VAL B 2 138 ? -21.687 -20.862 14.678 1.00 10.32 138 VAL B CA 1
ATOM 1480 C C . VAL B 2 138 ? -21.531 -21.844 13.529 1.00 9.83 138 VAL B C 1
ATOM 1481 O O . VAL B 2 138 ? -20.564 -21.790 12.790 1.00 10.60 138 VAL B O 1
ATOM 1485 N N . THR B 2 139 ? -22.478 -22.763 13.390 1.00 12.28 139 THR B N 1
ATOM 1486 C CA . THR B 2 139 ? -22.425 -23.735 12.320 1.00 9.21 139 THR B CA 1
ATOM 1487 C C . THR B 2 139 ? -23.764 -23.763 11.593 1.00 9.27 139 THR B C 1
ATOM 1488 O O . THR B 2 139 ? -24.809 -23.410 12.149 1.00 8.64 139 THR B O 1
ATOM 1492 N N . GLY B 2 140 ? -23.734 -24.197 10.348 1.00 7.63 140 GLY B N 1
ATOM 1493 C CA . GLY B 2 140 ? -24.964 -24.281 9.586 1.00 4.98 140 GLY B CA 1
ATOM 1494 C C . GLY B 2 140 ? -24.740 -24.620 8.122 1.00 10.08 140 GLY B C 1
ATOM 1495 O O . GLY B 2 140 ? -23.598 -24.666 7.617 1.00 11.50 140 GLY B O 1
ATOM 1496 N N . TRP B 2 141 ? -25.853 -24.865 7.441 1.00 10.94 141 TRP B N 1
ATOM 1497 C CA . TRP B 2 141 ? -25.848 -25.184 6.028 1.00 10.41 141 TRP B CA 1
ATOM 1498 C C . TRP B 2 141 ? -26.473 -24.037 5.271 1.00 11.71 141 TRP B C 1
ATOM 1499 O O . TRP B 2 141 ? -26.936 -24.221 4.158 1.00 11.93 141 TRP B O 1
ATOM 1510 N N . GLY B 2 142 ? -26.493 -22.863 5.896 1.00 10.46 142 GLY B N 1
ATOM 1511 C CA . GLY B 2 142 ? -27.048 -21.677 5.256 1.00 12.84 142 GLY B CA 1
ATOM 1512 C C . GLY B 2 142 ? -26.218 -21.152 4.088 1.00 15.63 142 GLY B C 1
ATOM 1513 O O . GLY B 2 142 ? -25.110 -21.645 3.830 1.00 16.74 14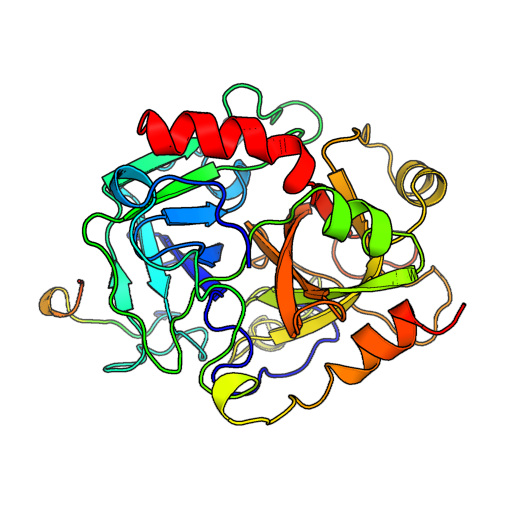2 GLY B O 1
ATOM 1514 N N . ASN B 2 143 ? -26.745 -20.148 3.394 1.00 13.84 143 ASN B N 1
ATOM 1515 C CA . ASN B 2 143 ? -26.061 -19.576 2.246 1.00 13.04 143 ASN B CA 1
ATOM 1516 C C . ASN B 2 143 ? -24.671 -19.013 2.575 1.00 13.67 143 ASN B C 1
ATOM 1517 O O . ASN B 2 143 ? -24.415 -18.493 3.672 1.00 11.69 143 ASN B O 1
ATOM 1522 N N . LEU B 2 144 ? -23.769 -19.161 1.610 1.00 12.99 144 LEU B N 1
ATOM 1523 C CA . LEU B 2 144 ? -22.389 -18.711 1.723 1.00 12.76 144 LEU B CA 1
ATOM 1524 C C . LEU B 2 144 ? -22.214 -17.200 1.568 1.00 16.66 144 LEU B C 1
ATOM 1525 O O . LEU B 2 144 ? -21.180 -16.653 1.968 1.00 14.89 144 LEU B O 1
ATOM 1530 N N . ARG B 2 145 ? -23.203 -16.527 0.970 1.00 16.17 145 ARG B N 1
ATOM 1531 C CA . ARG B 2 145 ? -23.169 -15.055 0.790 1.00 19.39 145 ARG B CA 1
ATOM 1532 C C . ARG B 2 145 ? -24.611 -14.572 0.856 1.00 16.33 145 ARG B C 1
ATOM 1533 O O . ARG B 2 145 ? -25.527 -15.353 0.601 1.00 12.57 145 ARG B O 1
ATOM 1541 N N . GLU B 2 146 ? -24.814 -13.291 1.139 1.00 13.37 146 GLU B N 1
ATOM 1542 C CA . GLU B 2 146 ? -26.167 -12.762 1.184 1.00 18.19 146 GLU B CA 1
ATOM 1543 C C . GLU B 2 146 ? -26.925 -13.042 -0.134 1.00 17.89 146 GLU B C 1
ATOM 1544 O O . GLU B 2 146 ? -28.117 -13.361 -0.124 1.00 13.50 146 GLU B O 1
ATOM 1550 N N . THR B 2 147 ? -26.251 -12.879 -1.271 1.00 16.49 147 THR B N 1
ATOM 1551 C CA . THR B 2 147 ? -26.874 -13.196 -2.553 1.00 16.09 147 THR B CA 1
ATOM 1552 C C . THR B 2 147 ? -25.801 -13.711 -3.518 1.00 15.01 147 THR B C 1
ATOM 1553 O O . THR B 2 147 ? -24.608 -13.729 -3.183 1.00 15.92 147 THR B O 1
ATOM 1557 N N . TRP B 2 148 ? -26.225 -14.153 -4.700 1.00 13.52 148 TRP B N 1
ATOM 1558 C CA . TRP B 2 148 ? -25.296 -14.669 -5.703 1.00 14.67 148 TRP B CA 1
ATOM 1559 C C . TRP B 2 148 ? -25.042 -13.642 -6.804 1.00 18.75 148 TRP B C 1
ATOM 1560 O O . TRP B 2 148 ? -25.761 -12.642 -6.926 1.00 17.23 148 TRP B O 1
ATOM 1571 N N . THR B 2 149 ? -24.024 -13.917 -7.612 1.00 20.83 149 THR B N 1
ATOM 1572 C CA . THR B 2 149 ? -23.638 -13.054 -8.716 1.00 24.20 149 THR B CA 1
ATOM 1573 C C . THR B 2 149 ? -24.242 -13.589 -10.005 1.00 24.38 149 THR B C 1
ATOM 1574 O O . THR B 2 149 ? -25.204 -13.028 -10.529 1.00 24.06 149 THR B O 1
ATOM 1578 N N . THR B 2 150 A -23.680 -14.700 -10.472 1.00 25.26 149 THR B N 1
ATOM 1579 C CA . THR B 2 150 A -24.078 -15.360 -11.714 1.00 27.56 149 THR B CA 1
ATOM 1580 C C . THR B 2 150 A -24.978 -16.572 -11.574 1.00 28.19 149 THR B C 1
ATOM 1581 O O . THR B 2 150 A -26.029 -16.640 -12.202 1.00 31.07 149 THR B O 1
ATOM 1585 N N . ASN B 2 151 B -24.561 -17.553 -10.777 1.00 28.17 149 ASN B N 1
ATOM 1586 C CA . ASN B 2 151 B -25.382 -18.743 -10.587 1.00 24.41 149 ASN B CA 1
ATOM 1587 C C . ASN B 2 151 B -25.709 -18.981 -9.119 1.00 25.61 149 ASN B C 1
ATOM 1588 O O . ASN B 2 151 B -24.899 -18.721 -8.236 1.00 20.83 149 ASN B O 1
ATOM 1593 N N . ILE B 2 152 C -26.910 -19.474 -8.863 1.00 22.90 149 ILE B N 1
ATOM 1594 C CA . ILE B 2 152 C -27.348 -19.740 -7.510 1.00 27.02 149 ILE B CA 1
ATOM 1595 C C . ILE B 2 152 C -26.407 -20.680 -6.764 1.00 27.49 149 ILE B C 1
ATOM 1596 O O . ILE B 2 152 C -26.151 -20.502 -5.576 1.00 24.48 149 ILE B O 1
ATOM 1601 N N . ASN B 2 153 D -25.884 -21.674 -7.479 1.00 25.86 149 ASN B N 1
ATOM 1602 C CA . ASN B 2 153 D -25.039 -22.687 -6.859 1.00 27.18 149 ASN B CA 1
ATOM 1603 C C . ASN B 2 153 D -23.771 -22.177 -6.198 1.00 23.56 149 ASN B C 1
ATOM 1604 O O . ASN B 2 153 D -23.226 -22.817 -5.305 1.00 22.75 149 ASN B O 1
ATOM 1609 N N . GLU B 2 154 E -23.312 -21.008 -6.598 1.00 23.42 149 GLU B N 1
ATOM 1610 C CA . GLU B 2 154 E -22.121 -20.467 -5.992 1.00 21.68 149 GLU B CA 1
ATOM 1611 C C . GLU B 2 154 E -22.309 -20.147 -4.488 1.00 20.96 149 GLU B C 1
ATOM 1612 O O . GLU B 2 154 E -21.333 -20.004 -3.759 1.00 18.98 149 GLU B O 1
ATOM 1618 N N . ILE B 2 155 ? -23.546 -20.041 -4.018 1.00 17.03 150 ILE B N 1
ATOM 1619 C CA . ILE B 2 155 ? -23.746 -19.710 -2.604 1.00 15.28 150 ILE B CA 1
ATOM 1620 C C . ILE B 2 155 ? -24.353 -20.817 -1.734 1.00 15.90 150 ILE B C 1
ATOM 1621 O O . ILE B 2 155 ? -24.600 -20.606 -0.552 1.00 16.95 150 ILE B O 1
ATOM 1626 N N . GLN B 2 156 ? -24.592 -21.993 -2.310 1.00 15.41 151 GLN B N 1
ATOM 1627 C CA . GLN B 2 156 ? -25.132 -23.101 -1.528 1.00 17.55 151 GLN B CA 1
ATOM 1628 C C . GLN B 2 156 ? -23.965 -24.028 -1.224 1.00 19.28 151 GLN B C 1
ATOM 1629 O O . GLN B 2 156 ? -23.295 -24.508 -2.135 1.00 19.42 151 GLN B O 1
ATOM 1635 N N . PRO B 2 157 ? -23.706 -24.282 0.064 1.00 17.81 152 PRO B N 1
ATOM 1636 C CA . PRO B 2 157 ? -22.608 -25.145 0.506 1.00 17.03 152 PRO B CA 1
ATOM 1637 C C . PRO B 2 157 ? -22.850 -26.631 0.273 1.00 17.37 152 PRO B C 1
ATOM 1638 O O . PRO B 2 157 ? -24.002 -27.097 0.297 1.00 13.71 152 PRO B O 1
ATOM 1642 N N . SER B 2 158 ? -21.774 -27.386 0.049 1.00 15.01 153 SER B N 1
ATOM 1643 C CA . SER B 2 158 ? -21.956 -28.818 -0.150 1.00 20.03 153 SER B CA 1
ATOM 1644 C C . SER B 2 158 ? -21.940 -29.514 1.213 1.00 17.91 153 SER B C 1
ATOM 1645 O O . SER B 2 158 ? -22.569 -30.557 1.384 1.00 20.21 153 SER B O 1
ATOM 1648 N N . VAL B 2 159 ? -21.238 -28.928 2.187 1.00 17.68 154 VAL B N 1
ATOM 1649 C CA . VAL B 2 159 ? -21.209 -29.501 3.537 1.00 15.86 154 VAL B CA 1
ATOM 1650 C C . VAL B 2 159 ? -21.340 -28.416 4.637 1.00 14.59 154 VAL B C 1
ATOM 1651 O O . VAL B 2 159 ? -21.189 -27.213 4.393 1.00 13.42 154 VAL B O 1
ATOM 1655 N N . LEU B 2 160 ? -21.626 -28.876 5.849 1.00 12.23 155 LEU B N 1
ATOM 1656 C CA . LEU B 2 160 ? -21.779 -28.023 7.033 1.00 12.74 155 LEU B CA 1
ATOM 1657 C C . LEU B 2 160 ? -20.624 -27.054 7.187 1.00 12.54 155 LEU B C 1
ATOM 1658 O O . LEU B 2 160 ? -19.457 -27.436 7.110 1.00 9.58 155 LEU B O 1
ATOM 1663 N N . GLN B 2 161 ? -20.960 -25.793 7.415 1.00 11.36 156 GLN B N 1
ATOM 1664 C CA . GLN B 2 161 ? -19.946 -24.762 7.568 1.00 8.63 156 GLN B CA 1
ATOM 1665 C C . GLN B 2 161 ? -19.803 -24.313 9.021 1.00 11.69 156 GLN B C 1
ATOM 1666 O O . GLN B 2 161 ? -20.755 -24.384 9.814 1.00 10.27 156 GLN B O 1
ATOM 1672 N N . VAL B 2 162 ? -18.602 -23.852 9.359 1.00 13.40 157 VAL B N 1
ATOM 1673 C CA . VAL B 2 162 ? -18.335 -23.332 10.690 1.00 11.43 157 VAL B CA 1
ATOM 1674 C C . VAL B 2 162 ? -17.638 -21.980 10.587 1.00 10.55 157 VAL B C 1
ATOM 1675 O O . VAL B 2 162 ? -16.888 -21.743 9.640 1.00 11.47 157 VAL B O 1
ATOM 1679 N N . VAL B 2 163 ? -17.906 -21.092 11.549 1.00 8.11 158 VAL B N 1
ATOM 1680 C CA . VAL B 2 163 ? -17.269 -19.786 11.576 1.00 8.64 158 VAL B CA 1
ATOM 1681 C C . VAL B 2 163 ? -17.181 -19.366 13.035 1.00 10.03 158 VAL B C 1
ATOM 1682 O O . VAL B 2 163 ? -18.060 -19.716 13.834 1.00 8.97 158 VAL B O 1
ATOM 1686 N N . ASN B 2 164 ? -16.115 -18.640 13.389 1.00 10.11 159 ASN B N 1
ATOM 1687 C CA . ASN B 2 164 ? -15.923 -18.151 14.758 1.00 7.57 159 ASN B CA 1
ATOM 1688 C C . ASN B 2 164 ? -16.169 -16.668 14.751 1.00 9.35 159 ASN B C 1
ATOM 1689 O O . ASN B 2 164 ? -15.626 -15.945 13.904 1.00 9.90 159 ASN B O 1
ATOM 1694 N N . LEU B 2 165 ? -16.963 -16.209 15.717 1.00 8.31 160 LEU B N 1
ATOM 1695 C CA . LEU B 2 165 ? -17.344 -14.808 15.780 1.00 13.64 160 LEU B CA 1
ATOM 1696 C C . LEU B 2 165 ? -17.283 -14.205 17.166 1.00 11.01 160 LEU B C 1
ATOM 1697 O O . LEU B 2 165 ? -17.673 -14.843 18.151 1.00 16.00 160 LEU B O 1
ATOM 1702 N N . PRO B 2 166 ? -16.841 -12.940 17.255 1.00 12.92 161 PRO B N 1
ATOM 1703 C CA . PRO B 2 166 ? -16.753 -12.255 18.551 1.00 10.86 161 PRO B CA 1
ATOM 1704 C C . PRO B 2 166 ? -18.038 -11.565 18.999 1.00 12.33 161 PRO B C 1
ATOM 1705 O O . PRO B 2 166 ? -18.741 -10.945 18.193 1.00 10.23 161 PRO B O 1
ATOM 1709 N N . ILE B 2 167 ? -18.343 -11.695 20.293 1.00 10.62 162 ILE B N 1
ATOM 1710 C CA . ILE B 2 167 ? -19.500 -11.023 20.879 1.00 11.03 162 ILE B CA 1
ATOM 1711 C C . ILE B 2 167 ? -19.179 -9.522 20.792 1.00 12.74 162 ILE B C 1
ATOM 1712 O O . ILE B 2 167 ? -18.005 -9.114 20.924 1.00 10.13 162 ILE B O 1
ATOM 1717 N N . VAL B 2 168 ? -20.217 -8.717 20.552 1.00 9.43 163 VAL B N 1
ATOM 1718 C CA . VAL B 2 168 ? -20.084 -7.276 20.372 1.00 8.03 163 VAL B CA 1
ATOM 1719 C C . VAL B 2 168 ? -20.774 -6.538 21.508 1.00 12.39 163 VAL B C 1
ATOM 1720 O O . VAL B 2 168 ? -21.812 -6.988 22.000 1.00 9.09 163 VAL B O 1
ATOM 1724 N N . GLU B 2 169 ? -20.202 -5.407 21.927 1.00 12.66 164 GLU B N 1
ATOM 1725 C CA . GLU B 2 169 ? -20.760 -4.602 23.026 1.00 15.25 164 GLU B CA 1
ATOM 1726 C C . GLU B 2 169 ? -22.214 -4.220 22.757 1.00 16.74 164 GLU B C 1
ATOM 1727 O O . GLU B 2 169 ? -22.562 -3.881 21.626 1.00 14.65 164 GLU B O 1
ATOM 1733 N N . ARG B 2 170 ? -23.048 -4.252 23.797 1.00 15.38 165 ARG B N 1
ATOM 1734 C CA . ARG B 2 170 ? -24.472 -3.937 23.650 1.00 15.93 165 ARG B CA 1
ATOM 1735 C C . ARG B 2 170 ? -24.791 -2.549 23.040 1.00 18.01 165 ARG B C 1
ATOM 1736 O O . ARG B 2 170 ? -25.697 -2.436 22.201 1.00 14.51 165 ARG B O 1
ATOM 1744 N N . PRO B 2 171 ? -24.061 -1.481 23.446 1.00 16.50 166 PRO B N 1
ATOM 1745 C CA . PRO B 2 171 ? -24.357 -0.168 22.864 1.00 16.50 166 PRO B CA 1
ATOM 1746 C C . PRO B 2 171 ? -24.086 -0.175 21.368 1.00 14.31 166 PRO B C 1
ATOM 1747 O O . PRO B 2 171 ? -24.807 0.443 20.583 1.00 16.93 166 PRO B O 1
ATOM 1751 N N . VAL B 2 172 ? -23.035 -0.879 20.975 1.00 13.00 167 VAL B N 1
ATOM 1752 C CA . VAL B 2 172 ? -22.689 -0.992 19.568 1.00 14.96 167 VAL B CA 1
ATOM 1753 C C . VAL B 2 172 ? -23.773 -1.800 18.823 1.00 16.76 167 VAL B C 1
ATOM 1754 O O . VAL B 2 172 ? -24.186 -1.420 17.715 1.00 10.18 167 VAL B O 1
ATOM 1758 N N . CYS B 2 173 ? -24.268 -2.884 19.429 1.00 14.01 168 CYS B N 1
ATOM 1759 C CA . CYS B 2 173 ? -25.321 -3.659 18.766 1.00 19.15 168 CYS B CA 1
ATOM 1760 C C . CYS B 2 173 ? -26.525 -2.736 18.531 1.00 15.19 168 CYS B C 1
ATOM 1761 O O . CYS B 2 173 ? -27.076 -2.678 17.433 1.00 14.54 168 CYS B O 1
ATOM 1764 N N . LYS B 2 174 ? -26.927 -2.037 19.585 1.00 15.30 169 LYS B N 1
ATOM 1765 C CA . LYS B 2 174 ? -28.064 -1.125 19.528 1.00 19.52 169 LYS B CA 1
ATOM 1766 C C . LYS B 2 174 ? -27.943 -0.028 18.486 1.00 17.24 169 LYS B C 1
ATOM 1767 O O . LYS B 2 174 ? -28.925 0.325 17.839 1.00 17.66 169 LYS B O 1
ATOM 1773 N N . ALA B 2 175 ? -26.741 0.488 18.305 1.00 17.89 170 ALA B N 1
ATOM 1774 C CA . ALA B 2 175 ? -26.506 1.560 17.350 1.00 17.73 170 ALA B CA 1
ATOM 1775 C C . ALA B 2 175 ? -26.555 1.103 15.900 1.00 16.21 170 ALA B C 1
ATOM 1776 O O . ALA B 2 175 ? -26.824 1.898 15.007 1.00 11.81 170 ALA B O 1
ATOM 1778 N N . SER B 2 176 ? -26.310 -0.183 15.678 1.00 12.92 171 SER B N 1
ATOM 1779 C CA . SER B 2 176 ? -26.273 -0.741 14.331 1.00 13.05 171 SER B CA 1
ATOM 1780 C C . SER B 2 176 ? -27.607 -1.074 13.689 1.00 13.19 171 SER B C 1
ATOM 1781 O O . SER B 2 176 ? -27.623 -1.451 12.529 1.00 10.76 171 SER B O 1
ATOM 1784 N N . THR B 2 177 ? -28.707 -0.944 14.423 1.00 11.67 172 THR B N 1
ATOM 1785 C CA . THR B 2 177 ? -30.004 -1.315 13.891 1.00 13.56 172 THR B CA 1
ATOM 1786 C C . THR B 2 177 ? -31.144 -0.488 14.441 1.00 15.38 172 THR B C 1
ATOM 1787 O O . THR B 2 177 ? -31.052 0.070 15.538 1.00 11.92 172 THR B O 1
ATOM 1791 N N . ARG B 2 178 ? -32.233 -0.416 13.681 1.00 14.69 173 ARG B N 1
ATOM 1792 C CA . ARG B 2 178 ? -33.385 0.351 14.108 1.00 16.24 173 ARG B CA 1
ATOM 1793 C C . ARG B 2 178 ? -34.237 -0.499 15.020 1.00 18.68 173 ARG B C 1
ATOM 1794 O O . ARG B 2 178 ? -35.035 0.013 15.777 1.00 23.85 173 ARG B O 1
ATOM 1802 N N . ILE B 2 179 ? -34.050 -1.811 14.964 1.00 20.44 174 ILE B N 1
ATOM 1803 C CA . ILE B 2 179 ? -34.841 -2.706 15.800 1.00 18.83 174 ILE B CA 1
ATOM 1804 C C . ILE B 2 179 ? -34.534 -2.565 17.297 1.00 20.69 174 ILE B C 1
ATOM 1805 O O . ILE B 2 179 ? -33.377 -2.336 17.682 1.00 17.25 174 ILE B O 1
ATOM 1810 N N . ARG B 2 180 ? -35.576 -2.692 18.123 1.00 16.96 175 ARG B N 1
ATOM 1811 C CA . ARG B 2 180 ? -35.442 -2.604 19.568 1.00 16.59 175 ARG B CA 1
ATOM 1812 C C . ARG B 2 180 ? -34.807 -3.902 20.068 1.00 18.62 175 ARG B C 1
ATOM 1813 O O . ARG B 2 180 ? -35.429 -4.971 20.003 1.00 18.93 175 ARG B O 1
ATOM 1821 N N . ILE B 2 181 ? -33.570 -3.804 20.553 1.00 17.77 176 ILE B N 1
ATOM 1822 C CA . ILE B 2 181 ? -32.824 -4.960 21.059 1.00 16.21 176 ILE B CA 1
ATOM 1823 C C . ILE B 2 181 ? -33.179 -5.150 22.529 1.00 17.71 176 ILE B C 1
ATOM 1824 O O . ILE B 2 181 ? -33.154 -4.188 23.296 1.00 18.79 176 ILE B O 1
ATOM 1829 N N . THR B 2 182 ? -33.492 -6.379 22.930 1.00 14.78 177 THR B N 1
ATOM 1830 C CA . THR B 2 182 ? -33.862 -6.650 24.318 1.00 15.54 177 THR B CA 1
ATOM 1831 C C . THR B 2 182 ? -32.730 -7.397 25.000 1.00 16.66 177 THR B C 1
ATOM 1832 O O . THR B 2 182 ? -31.762 -7.796 24.344 1.00 12.38 177 THR B O 1
ATOM 1836 N N . ASP B 2 183 ? -32.872 -7.604 26.310 1.00 15.57 178 ASP B N 1
ATOM 1837 C CA . ASP B 2 183 ? -31.875 -8.351 27.067 1.00 19.91 178 ASP B CA 1
ATOM 1838 C C . ASP B 2 183 ? -31.909 -9.850 26.709 1.00 19.43 178 ASP B C 1
ATOM 1839 O O . ASP B 2 183 ? -31.014 -10.605 27.097 1.00 18.95 178 ASP B O 1
ATOM 1844 N N . ASN B 2 184 ? -32.945 -10.271 25.985 1.00 13.99 179 ASN B N 1
ATOM 1845 C CA . ASN B 2 184 ? -33.064 -11.666 25.571 1.00 15.71 179 ASN B CA 1
ATOM 1846 C C . ASN B 2 184 ? -32.284 -11.946 24.284 1.00 18.41 179 ASN B C 1
ATOM 1847 O O . ASN B 2 184 ? -32.453 -12.998 23.661 1.00 17.74 179 ASN B O 1
ATOM 1852 N N . MET B 2 185 ? -31.443 -11.003 23.873 1.00 14.12 180 MET B N 1
ATOM 1853 C CA . MET B 2 185 ? -30.654 -11.228 22.676 1.00 14.43 180 MET B CA 1
ATOM 1854 C C . MET B 2 185 ? -29.269 -10.635 22.842 1.00 12.91 180 MET B C 1
ATOM 1855 O O . MET B 2 185 ? -29.053 -9.785 23.712 1.00 13.67 180 MET B O 1
ATOM 1860 N N . PHE B 2 186 ? -28.323 -11.125 22.045 1.00 7.97 181 PHE B N 1
ATOM 1861 C CA . PHE B 2 186 ? -26.974 -10.554 22.035 1.00 9.96 181 PHE B CA 1
ATOM 1862 C C . PHE B 2 186 ? -26.543 -10.558 20.587 1.00 11.52 181 PHE B C 1
ATOM 1863 O O . PHE B 2 186 ? -27.189 -11.186 19.748 1.00 12.80 181 PHE B O 1
ATOM 1871 N N . CYS B 2 187 ? -25.493 -9.822 20.261 1.00 11.07 182 CYS B N 1
ATOM 1872 C CA . CYS B 2 187 ? -25.076 -9.826 18.879 1.00 12.14 182 CYS B CA 1
ATOM 1873 C C . CYS B 2 187 ? -23.590 -10.134 18.744 1.00 10.99 182 CYS B C 1
ATOM 1874 O O . CYS B 2 187 ? -22.825 -9.994 19.705 1.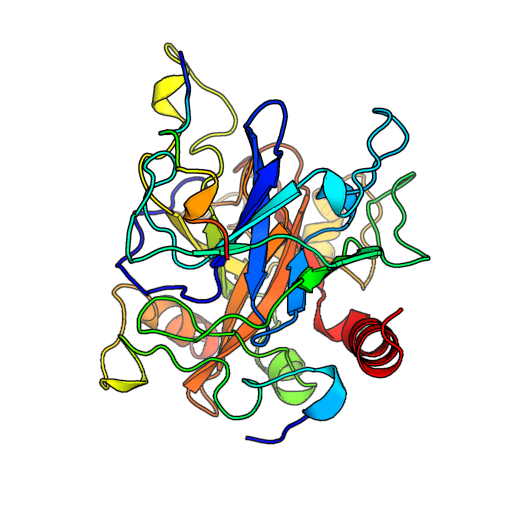00 10.67 182 CYS B O 1
ATOM 1877 N N . ALA B 2 188 ? -23.191 -10.603 17.565 1.00 9.75 183 ALA B N 1
ATOM 1878 C CA . ALA B 2 188 ? -21.800 -10.956 17.304 1.00 10.42 183 ALA B CA 1
ATOM 1879 C C . ALA B 2 188 ? -21.426 -10.621 15.872 1.00 13.27 183 ALA B C 1
ATOM 1880 O O . ALA B 2 188 ? -22.302 -10.467 15.020 1.00 12.25 183 ALA B O 1
ATOM 1882 N N . GLY B 2 189 ? -20.123 -10.500 15.622 1.00 9.96 184 GLY B N 1
ATOM 1883 C CA . GLY B 2 189 ? -19.629 -10.181 14.295 1.00 11.30 184 GLY B CA 1
ATOM 1884 C C . GLY B 2 189 ? -18.375 -9.337 14.416 1.00 15.01 184 GLY B C 1
ATOM 1885 O O . GLY B 2 189 ? -18.054 -8.867 15.506 1.00 9.84 184 GLY B O 1
ATOM 1886 N N . PHE B 2 190 A -17.641 -9.159 13.317 1.00 19.84 184 PHE B N 1
ATOM 1887 C CA . PHE B 2 190 A -16.440 -8.342 13.353 1.00 22.36 184 PHE B CA 1
ATOM 1888 C C . PHE B 2 190 A -16.780 -6.866 13.079 1.00 26.89 184 PHE B C 1
ATOM 1889 O O . PHE B 2 190 A -17.756 -6.553 12.384 1.00 26.69 184 PHE B O 1
ATOM 1897 N N . LYS B 2 191 ? -15.972 -5.963 13.624 1.00 32.41 185 LYS B N 1
ATOM 1898 C CA . LYS B 2 191 ? -16.221 -4.531 13.453 1.00 37.20 185 LYS B CA 1
ATOM 1899 C C . LYS B 2 191 ? -16.088 -4.031 12.029 1.00 37.85 185 LYS B C 1
ATOM 1900 O O . LYS B 2 191 ? -15.406 -4.631 11.200 1.00 36.02 185 LYS B O 1
ATOM 1906 N N . VAL B 2 192 ? -16.755 -2.905 11.782 1.00 42.65 186 VAL B N 1
ATOM 1907 C CA . VAL B 2 192 ? -16.783 -2.245 10.489 1.00 46.56 186 VAL B CA 1
ATOM 1908 C C . VAL B 2 192 ? -15.408 -2.133 9.822 1.00 49.14 186 VAL B C 1
ATOM 1909 O O . VAL B 2 192 ? -15.304 -1.742 8.667 1.00 50.23 186 VAL B O 1
ATOM 1913 N N . ASN B 2 193 A -14.356 -2.493 10.547 1.00 51.12 186 ASN B N 1
ATOM 1914 C CA . ASN B 2 193 A -13.012 -2.430 10.006 1.00 53.03 186 ASN B CA 1
ATOM 1915 C C . ASN B 2 193 A -12.037 -3.451 10.607 1.00 53.73 186 ASN B C 1
ATOM 1916 O O . ASN B 2 193 A -10.942 -3.112 11.010 1.00 53.26 186 ASN B O 1
ATOM 1921 N N . ASP B 2 194 B -12.450 -4.708 10.671 1.00 55.15 186 ASP B N 1
ATOM 1922 C CA . ASP B 2 194 B -11.575 -5.744 11.187 1.00 55.48 186 ASP B CA 1
ATOM 1923 C C . ASP B 2 194 B -11.010 -6.333 9.934 1.00 56.07 186 ASP B C 1
ATOM 1924 O O . ASP B 2 194 B -11.523 -6.061 8.827 1.00 55.80 186 ASP B O 1
ATOM 1929 N N . THR B 2 195 C -9.988 -7.169 10.070 1.00 56.45 186 THR B N 1
ATOM 1930 C CA . THR B 2 195 C -9.449 -7.830 8.895 1.00 57.11 186 THR B CA 1
ATOM 1931 C C . THR B 2 195 C -10.537 -8.845 8.476 1.00 54.66 186 THR B C 1
ATOM 1932 O O . THR B 2 195 C -11.082 -8.827 7.368 1.00 55.78 186 THR B O 1
ATOM 1936 N N . LYS B 2 196 D -10.852 -9.720 9.413 1.00 49.68 186 LYS B N 1
ATOM 1937 C CA . LYS B 2 196 D -11.857 -10.759 9.226 1.00 44.59 186 LYS B CA 1
ATOM 1938 C C . LYS B 2 196 D -13.286 -10.304 8.985 1.00 39.25 186 LYS B C 1
ATOM 1939 O O . LYS B 2 196 D -13.681 -9.204 9.362 1.00 39.62 186 LYS B O 1
ATOM 1945 N N . ARG B 2 197 ? -14.031 -11.207 8.364 1.00 35.10 187 ARG B N 1
ATOM 1946 C CA . ARG B 2 197 ? -15.440 -11.052 8.089 1.00 27.64 187 ARG B CA 1
ATOM 1947 C C . ARG B 2 197 ? -16.068 -12.399 8.498 1.00 24.35 187 ARG B C 1
ATOM 1948 O O . ARG B 2 197 ? -15.359 -13.364 8.827 1.00 16.82 187 ARG B O 1
ATOM 1956 N N . GLY B 2 198 ? -17.388 -12.472 8.493 1.00 17.60 188 GLY B N 1
ATOM 1957 C CA . GLY B 2 198 ? -18.021 -13.720 8.863 1.00 16.33 188 GLY B CA 1
ATOM 1958 C C . GLY B 2 198 ? -19.367 -13.426 9.475 1.00 15.42 188 GLY B C 1
ATOM 1959 O O . GLY B 2 198 ? -19.547 -12.378 10.103 1.00 9.73 188 GLY B O 1
ATOM 1960 N N . ASP B 2 199 ? -20.303 -14.352 9.319 1.00 12.58 189 ASP B N 1
ATOM 1961 C CA . ASP B 2 199 ? -21.624 -14.134 9.855 1.00 14.56 189 ASP B CA 1
ATOM 1962 C C . ASP B 2 199 ? -22.449 -15.359 9.502 1.00 11.84 189 ASP B C 1
ATOM 1963 O O . ASP B 2 199 ? -22.020 -16.214 8.718 1.00 15.02 189 ASP B O 1
ATOM 1968 N N . ALA B 2 200 ? -23.629 -15.441 10.102 1.00 13.53 190 ALA B N 1
ATOM 1969 C CA . ALA B 2 200 ? -24.591 -16.494 9.778 1.00 15.61 190 ALA B CA 1
ATOM 1970 C C . ALA B 2 200 ? -25.331 -15.936 8.546 1.00 15.77 190 ALA B C 1
ATOM 1971 O O . ALA B 2 200 ? -25.165 -14.753 8.192 1.00 16.54 190 ALA B O 1
ATOM 1973 N N . CYS B 2 201 ? -26.159 -16.762 7.912 1.00 18.60 191 CYS B N 1
ATOM 1974 C CA . CYS B 2 201 ? -26.933 -16.323 6.755 1.00 18.44 191 CYS B CA 1
ATOM 1975 C C . CYS B 2 201 ? -28.219 -17.145 6.590 1.00 19.31 191 CYS B C 1
ATOM 1976 O O . CYS B 2 201 ? -28.509 -18.056 7.372 1.00 19.67 191 CYS B O 1
ATOM 1979 N N . GLU B 2 202 ? -28.995 -16.802 5.569 1.00 18.62 192 GLU B N 1
ATOM 1980 C CA . GLU B 2 202 ? -30.259 -17.468 5.276 1.00 14.54 192 GLU B CA 1
ATOM 1981 C C . GLU B 2 202 ? -30.079 -18.964 5.315 1.00 12.21 192 GLU B C 1
ATOM 1982 O O . GLU B 2 202 ? -29.338 -19.523 4.508 1.00 13.28 192 GLU B O 1
ATOM 1988 N N . GLY B 2 203 ? -30.771 -19.614 6.239 1.00 12.68 193 GLY B N 1
ATOM 1989 C CA . GLY B 2 203 ? -30.660 -21.051 6.393 1.00 12.20 193 GLY B CA 1
ATOM 1990 C C . GLY B 2 203 ? -29.990 -21.479 7.703 1.00 12.43 193 GLY B C 1
ATOM 1991 O O . GLY B 2 203 ? -30.196 -22.614 8.149 1.00 11.40 193 GLY B O 1
ATOM 1992 N N . ASP B 2 204 ? -29.193 -20.597 8.322 1.00 12.56 194 ASP B N 1
ATOM 1993 C CA . ASP B 2 204 ? -28.515 -20.931 9.590 1.00 10.59 194 ASP B CA 1
ATOM 1994 C C . ASP B 2 204 ? -29.363 -20.677 10.847 1.00 8.68 194 ASP B C 1
ATOM 1995 O O . ASP B 2 204 ? -29.072 -21.180 11.926 1.00 11.48 194 ASP B O 1
ATOM 2000 N N . ALA B 2 205 ? -30.419 -19.895 10.678 1.00 8.53 195 ALA B N 1
ATOM 2001 C CA . ALA B 2 205 ? -31.322 -19.549 11.769 1.00 6.83 195 ALA B CA 1
ATOM 2002 C C . ALA B 2 205 ? -31.749 -20.774 12.543 1.00 5.63 195 ALA B C 1
ATOM 2003 O O . ALA B 2 205 ? -32.080 -21.816 11.955 1.00 5.52 195 ALA B O 1
ATOM 2005 N N . GLY B 2 206 ? -31.750 -20.646 13.867 1.00 7.60 196 GLY B N 1
ATOM 2006 C CA . GLY B 2 206 ? -32.140 -21.760 14.715 1.00 5.56 196 GLY B CA 1
ATOM 2007 C C . GLY B 2 206 ? -30.923 -22.607 15.112 1.00 12.76 196 GLY B C 1
ATOM 2008 O O . GLY B 2 206 ? -31.011 -23.402 16.047 1.00 9.65 196 GLY B O 1
ATOM 2009 N N . GLY B 2 207 ? -29.804 -22.442 14.397 1.00 9.45 197 GLY B N 1
ATOM 2010 C CA . GLY B 2 207 ? -28.592 -23.178 14.714 1.00 9.56 197 GLY B CA 1
ATOM 2011 C C . GLY B 2 207 ? -27.957 -22.651 15.995 1.00 9.86 197 GLY B C 1
ATOM 2012 O O . GLY B 2 207 ? -28.328 -21.597 16.482 1.00 8.18 197 GLY B O 1
ATOM 2013 N N . PRO B 2 208 ? -26.951 -23.339 16.540 1.00 8.93 198 PRO B N 1
ATOM 2014 C CA . PRO B 2 208 ? -26.345 -22.849 17.786 1.00 12.61 198 PRO B CA 1
ATOM 2015 C C . PRO B 2 208 ? -25.102 -21.972 17.696 1.00 13.07 198 PRO B C 1
ATOM 2016 O O . PRO B 2 208 ? -24.312 -22.092 16.757 1.00 14.78 198 PRO B O 1
ATOM 2020 N N . PHE B 2 209 ? -24.965 -21.069 18.669 1.00 7.71 199 PHE B N 1
ATOM 2021 C CA . PHE B 2 209 ? -23.777 -20.231 18.799 1.00 9.96 199 PHE B CA 1
ATOM 2022 C C . PHE B 2 209 ? -23.178 -20.883 20.055 1.00 9.37 199 PHE B C 1
ATOM 2023 O O . PHE B 2 209 ? -23.777 -20.814 21.129 1.00 9.41 199 PHE B O 1
ATOM 2031 N N . VAL B 2 210 ? -22.033 -21.544 19.920 1.00 8.28 200 VAL B N 1
ATOM 2032 C CA . VAL B 2 210 ? -21.431 -22.236 21.045 1.00 7.04 200 VAL B CA 1
ATOM 2033 C C . VAL B 2 210 ? -20.062 -21.715 21.522 1.00 9.46 200 VAL B C 1
ATOM 2034 O O . VAL B 2 210 ? -19.321 -21.082 20.772 1.00 11.24 200 VAL B O 1
ATOM 2038 N N . MET B 2 211 ? -19.742 -22.004 22.776 1.00 7.71 201 MET B N 1
ATOM 2039 C CA . MET B 2 211 ? -18.470 -21.616 23.381 1.00 10.88 201 MET B CA 1
ATOM 2040 C C . MET B 2 211 ? -17.946 -22.806 24.193 1.00 10.42 201 MET B C 1
ATOM 2041 O O . MET B 2 211 ? -18.734 -23.551 24.811 1.00 11.17 201 MET B O 1
ATOM 2046 N N . LYS B 2 212 ? -16.628 -23.001 24.158 1.00 8.89 202 LYS B N 1
ATOM 2047 C CA . LYS B 2 212 ? -15.978 -24.093 24.877 1.00 10.99 202 LYS B CA 1
ATOM 2048 C C . LYS B 2 212 ? -15.438 -23.550 26.185 1.00 13.49 202 LYS B C 1
ATOM 2049 O O . LYS B 2 212 ? -14.521 -22.739 26.189 1.00 12.39 202 LYS B O 1
ATOM 2055 N N . SER B 2 213 ? -16.028 -23.977 27.291 1.00 12.25 203 SER B N 1
ATOM 2056 C CA . SER B 2 213 ? -15.600 -23.535 28.599 1.00 16.33 203 SER B CA 1
ATOM 2057 C C . SER B 2 213 ? -14.231 -24.047 29.010 1.00 15.67 203 SER B C 1
ATOM 2058 O O . SER B 2 213 ? -14.011 -25.253 29.050 1.00 16.11 203 SER B O 1
ATOM 2061 N N . PRO B 2 214 ? -13.298 -23.137 29.357 1.00 20.03 204 PRO B N 1
ATOM 2062 C CA . PRO B 2 214 ? -11.940 -23.521 29.786 1.00 17.83 204 PRO B CA 1
ATOM 2063 C C . PRO B 2 214 ? -11.998 -24.171 31.188 1.00 19.01 204 PRO B C 1
ATOM 2064 O O . PRO B 2 214 ? -11.052 -24.798 31.642 1.00 16.83 204 PRO B O 1
ATOM 2068 N N . PHE B 2 215 A -13.118 -24.002 31.870 1.00 15.62 204 PHE B N 1
ATOM 2069 C CA . PHE B 2 215 A -13.270 -24.572 33.198 1.00 19.04 204 PHE B CA 1
ATOM 2070 C C . PHE B 2 215 A -13.470 -26.097 33.188 1.00 20.13 204 PHE B C 1
ATOM 2071 O O . PHE B 2 215 A -12.884 -26.813 34.013 1.00 19.57 204 PHE B O 1
ATOM 2079 N N . ASN B 2 216 B -14.280 -26.616 32.267 1.00 17.72 204 ASN B N 1
ATOM 2080 C CA . ASN B 2 216 B -14.488 -28.063 32.270 1.00 15.22 204 ASN B CA 1
ATOM 2081 C C . ASN B 2 216 B -14.349 -28.708 30.909 1.00 15.65 204 ASN B C 1
ATOM 2082 O O . ASN B 2 216 B -14.687 -29.880 30.729 1.00 14.72 204 ASN B O 1
ATOM 2087 N N . ASN B 2 217 ? -13.867 -27.923 29.947 1.00 17.45 205 ASN B N 1
ATOM 2088 C CA . ASN B 2 217 ? -13.599 -28.428 28.613 1.00 13.84 205 ASN B CA 1
ATOM 2089 C C . ASN B 2 217 ? -14.832 -28.823 27.804 1.00 15.17 205 ASN B C 1
ATOM 2090 O O . ASN B 2 217 ? -14.713 -29.514 26.786 1.00 17.15 205 ASN B O 1
ATOM 2095 N N . ARG B 2 218 ? -16.005 -28.384 28.235 1.00 10.15 206 ARG B N 1
ATOM 2096 C CA . ARG B 2 218 ? -17.225 -28.726 27.522 1.00 8.15 206 ARG B CA 1
ATOM 2097 C C . ARG B 2 218 ? -17.723 -27.579 26.646 1.00 7.74 206 ARG B C 1
ATOM 2098 O O . ARG B 2 218 ? -17.442 -26.416 26.913 1.00 7.66 206 ARG B O 1
ATOM 2106 N N . TRP B 2 219 ? -18.477 -27.919 25.611 1.00 8.11 207 TRP B N 1
ATOM 2107 C CA . TRP B 2 219 ? -19.052 -26.920 24.722 1.00 7.87 207 TRP B CA 1
ATOM 2108 C C . TRP B 2 219 ? -20.453 -26.555 25.225 1.00 8.60 207 TRP B C 1
ATOM 2109 O O . TRP B 2 219 ? -21.261 -27.428 25.500 1.00 9.77 207 TRP B O 1
ATOM 2120 N N . TYR B 2 220 ? -20.729 -25.260 25.310 1.00 7.27 208 TYR B N 1
ATOM 2121 C CA . TYR B 2 220 ? -22.003 -24.748 25.781 1.00 9.41 208 TYR B CA 1
ATOM 2122 C C . TYR B 2 220 ? -22.675 -23.939 24.701 1.00 10.52 208 TYR B C 1
ATOM 2123 O O . TYR B 2 220 ? -22.001 -23.188 23.988 1.00 9.07 208 TYR B O 1
ATOM 2132 N N . GLN B 2 221 ? -23.999 -24.054 24.610 1.00 8.64 209 GLN B N 1
ATOM 2133 C CA . GLN B 2 221 ? -24.727 -23.278 23.629 1.00 8.07 209 GLN B CA 1
ATOM 2134 C C . GLN B 2 221 ? -25.207 -22.014 24.310 1.00 9.31 209 GLN B C 1
ATOM 2135 O O . GLN B 2 221 ? -26.139 -22.042 25.129 1.00 12.82 209 GLN B O 1
ATOM 2141 N N . MET B 2 222 ? -24.570 -20.902 23.980 1.00 8.59 210 MET B N 1
ATOM 2142 C CA . MET B 2 222 ? -24.905 -19.607 24.570 1.00 9.49 210 MET B CA 1
ATOM 2143 C C . MET B 2 222 ? -26.004 -18.912 23.796 1.00 11.17 210 MET B C 1
ATOM 2144 O O . MET B 2 222 ? -26.778 -18.148 24.376 1.00 12.62 210 MET B O 1
ATOM 2149 N N . GLY B 2 223 ? -26.091 -19.186 22.491 1.00 5.92 211 GLY B N 1
ATOM 2150 C CA . GLY B 2 223 ? -27.106 -18.517 21.703 1.00 6.01 211 GLY B CA 1
ATOM 2151 C C . GLY B 2 223 ? -27.697 -19.373 20.593 1.00 6.91 211 GLY B C 1
ATOM 2152 O O . GLY B 2 223 ? -27.210 -20.469 20.315 1.00 5.34 211 GLY B O 1
ATOM 2153 N N . ILE B 2 224 ? -28.780 -18.875 20.007 1.00 7.04 212 ILE B N 1
ATOM 2154 C CA . ILE B 2 224 ? -29.469 -19.535 18.886 1.00 6.00 212 ILE B CA 1
ATOM 2155 C C . ILE B 2 224 ? -29.452 -18.469 17.785 1.00 7.94 212 ILE B C 1
ATOM 2156 O O . ILE B 2 224 ? -29.837 -17.314 18.032 1.00 9.41 212 ILE B O 1
ATOM 2161 N N . VAL B 2 225 ? -29.003 -18.823 16.586 1.00 6.70 213 VAL B N 1
ATOM 2162 C CA . VAL B 2 225 ? -28.967 -17.844 15.493 1.00 6.57 213 VAL B CA 1
ATOM 2163 C C . VAL B 2 225 ? -30.400 -17.346 15.309 1.00 9.01 213 VAL B C 1
ATOM 2164 O O . VAL B 2 225 ? -31.294 -18.141 15.068 1.00 7.07 213 VAL B O 1
ATOM 2168 N N . SER B 2 226 ? -30.620 -16.038 15.445 1.00 10.10 214 SER B N 1
ATOM 2169 C CA . SER B 2 226 ? -31.971 -15.503 15.346 1.00 10.02 214 SER B CA 1
ATOM 2170 C C . SER B 2 226 ? -32.223 -14.659 14.119 1.00 11.82 214 SER B C 1
ATOM 2171 O O . SER B 2 226 ? -32.992 -15.056 13.249 1.00 12.33 214 SER B O 1
ATOM 2174 N N . TRP B 2 227 ? -31.585 -13.494 14.031 1.00 11.22 215 TRP B N 1
ATOM 2175 C CA . TRP B 2 227 ? -31.840 -12.654 12.873 1.00 11.61 215 TRP B CA 1
ATOM 2176 C C . TRP B 2 227 ? -30.741 -11.676 12.557 1.00 10.22 215 TRP B C 1
ATOM 2177 O O . TRP B 2 227 ? -29.867 -11.389 13.387 1.00 9.71 215 TRP B O 1
ATOM 2188 N N . GLY B 2 228 ? -30.807 -11.155 11.341 1.00 12.28 216 GLY B N 1
ATOM 2189 C CA . GLY B 2 228 ? -29.846 -10.166 10.881 1.00 13.83 216 GLY B CA 1
ATOM 2190 C C . GLY B 2 228 ? -30.452 -9.344 9.752 1.00 18.10 216 GLY B C 1
ATOM 2191 O O . GLY B 2 228 ? -31.512 -9.672 9.230 1.00 15.28 216 GLY B O 1
ATOM 2192 N N . GLU B 2 229 ? -29.790 -8.256 9.392 1.00 16.24 217 GLU B N 1
ATOM 2193 C CA . GLU B 2 229 ? -30.250 -7.423 8.298 1.00 18.47 217 GLU B CA 1
ATOM 2194 C C . GLU B 2 229 ? -29.209 -7.716 7.231 1.00 18.75 217 GLU B C 1
ATOM 2195 O O . GLU B 2 229 ? -28.156 -7.095 7.203 1.00 21.25 217 GLU B O 1
ATOM 2201 N N . GLY B 2 230 ? -29.506 -8.694 6.376 1.00 22.10 219 GLY B N 1
ATOM 2202 C CA . GLY B 2 230 ? -28.561 -9.095 5.357 1.00 21.35 219 GLY B CA 1
ATOM 2203 C C . GLY B 2 230 ? -27.554 -10.037 6.010 1.00 21.16 219 GLY B C 1
ATOM 2204 O O . GLY B 2 230 ? -27.759 -10.495 7.144 1.00 20.27 219 GLY B O 1
ATOM 2205 N N . CYS B 2 231 ? -26.467 -10.332 5.308 1.00 22.56 220 CYS B N 1
ATOM 2206 C CA . CYS B 2 231 ? -25.441 -11.228 5.838 1.00 23.11 220 CYS B CA 1
ATOM 2207 C C . CYS B 2 231 ? -24.100 -10.594 5.566 1.00 20.44 220 CYS B C 1
ATOM 2208 O O . CYS B 2 231 ? -23.829 -10.164 4.442 1.00 20.30 220 CYS B O 1
ATOM 2211 N N . ASP B 2 232 ? -23.274 -10.533 6.604 1.00 18.76 221 ASP B N 1
ATOM 2212 C CA . ASP B 2 232 ? -21.919 -10.013 6.518 1.00 19.14 221 ASP B CA 1
ATOM 2213 C C . ASP B 2 232 ? -21.791 -8.592 5.977 1.00 21.21 221 ASP B C 1
ATOM 2214 O O . ASP B 2 232 ? -20.807 -8.266 5.304 1.00 20.85 221 ASP B O 1
ATOM 2219 N N . ARG B 2 233 A -22.781 -7.760 6.271 1.00 21.11 221 ARG B N 1
ATOM 2220 C CA . ARG B 2 233 A -22.777 -6.350 5.861 1.00 23.84 221 ARG B CA 1
ATOM 2221 C C . ARG B 2 233 A -21.925 -5.568 6.915 1.00 25.40 221 ARG B C 1
ATOM 2222 O O . ARG B 2 233 A -22.163 -5.649 8.123 1.00 21.00 221 ARG B O 1
ATOM 2230 N N . LYS B 2 234 ? -20.899 -4.841 6.481 1.00 27.21 222 LYS B N 1
ATOM 2231 C CA . LYS B 2 234 ? -20.094 -4.141 7.472 1.00 30.03 222 LYS B CA 1
ATOM 2232 C C . LYS B 2 234 ? -20.972 -3.122 8.180 1.00 27.43 222 LYS B C 1
ATOM 2233 O O . LYS B 2 234 ? -21.837 -2.494 7.564 1.00 27.87 222 LYS B O 1
ATOM 2239 N N . GLY B 2 235 ? -20.782 -2.997 9.490 1.00 25.80 223 GLY B N 1
ATOM 2240 C CA . GLY B 2 235 ? -21.615 -2.091 10.264 1.00 24.60 223 GLY B CA 1
ATOM 2241 C C . GLY B 2 235 ? -22.864 -2.783 10.800 1.00 21.40 223 GLY B C 1
ATOM 2242 O O . GLY B 2 235 ? -23.613 -2.214 11.588 1.00 22.27 223 GLY B O 1
ATOM 2243 N N . LYS B 2 236 ? -23.117 -4.012 10.351 1.00 17.67 224 LYS B N 1
ATOM 2244 C CA . LYS B 2 236 ? -24.277 -4.771 10.824 1.00 15.32 224 LYS B CA 1
ATOM 2245 C C . LYS B 2 236 ? -23.783 -5.982 11.629 1.00 14.00 224 LYS B C 1
ATOM 2246 O O . LYS B 2 236 ? -22.646 -6.390 11.471 1.00 11.96 224 LYS B O 1
ATOM 2252 N N . TYR B 2 237 ? -24.616 -6.546 12.501 1.00 11.13 225 TYR B N 1
ATOM 2253 C CA . TYR B 2 237 ? -24.166 -7.699 13.266 1.00 13.61 225 TYR B CA 1
ATOM 2254 C C . TYR B 2 237 ? -25.295 -8.709 13.323 1.00 15.94 225 TYR B C 1
ATOM 2255 O O . TYR B 2 237 ? -26.467 -8.350 13.181 1.00 14.74 225 TYR B O 1
ATOM 2264 N N . GLY B 2 238 ? -24.938 -9.976 13.503 1.00 15.58 226 GLY B N 1
ATOM 2265 C CA . GLY B 2 238 ? -25.953 -11.005 13.596 1.00 12.96 226 GLY B CA 1
ATOM 2266 C C . GLY B 2 238 ? -26.497 -10.995 15.011 1.00 13.37 226 GLY B C 1
ATOM 2267 O O . GLY B 2 238 ? -25.745 -10.741 15.956 1.00 11.99 226 GLY B O 1
ATOM 2268 N N . PHE B 2 239 ? -27.788 -11.273 15.171 1.00 10.73 227 PHE B N 1
ATOM 2269 C CA . PHE B 2 239 ? -28.389 -11.289 16.489 1.00 10.02 227 PHE B CA 1
ATOM 2270 C C . PHE B 2 239 ? -28.740 -12.708 16.925 1.00 11.28 227 PHE B C 1
ATOM 2271 O O . PHE B 2 239 ? -29.159 -13.527 16.110 1.00 7.53 227 PHE B O 1
ATOM 2279 N N . TYR B 2 240 ? -28.565 -12.973 18.220 1.00 9.20 228 TYR B N 1
ATOM 2280 C CA . TYR B 2 240 ? -28.779 -14.299 18.798 1.00 9.26 228 TYR B CA 1
ATOM 2281 C C . TYR B 2 240 ? -29.680 -14.284 20.009 1.00 10.27 228 TYR B C 1
ATOM 2282 O O . TYR B 2 240 ? -29.658 -13.327 20.774 1.00 11.89 228 TYR B O 1
ATOM 2291 N N . THR B 2 241 ? -30.468 -15.351 20.173 1.00 7.32 229 THR B N 1
ATOM 2292 C CA . THR B 2 241 ? -31.350 -15.501 21.333 1.00 10.31 229 THR B CA 1
ATOM 2293 C C . THR B 2 241 ? -30.421 -15.871 22.491 1.00 9.80 229 THR B C 1
ATOM 2294 O O . THR B 2 241 ? -29.655 -16.820 22.369 1.00 7.67 229 THR B O 1
ATOM 2298 N N . HIS B 2 242 ? -30.485 -15.122 23.587 1.00 6.07 230 HIS B N 1
ATOM 2299 C CA . HIS B 2 242 ? -29.624 -15.337 24.771 1.00 5.87 230 HIS B CA 1
ATOM 2300 C C . HIS B 2 242 ? -30.199 -16.524 25.529 1.00 9.90 230 HIS B C 1
ATOM 2301 O O . HIS B 2 242 ? -31.114 -16.389 26.353 1.00 9.14 230 HIS B O 1
ATOM 2308 N N . VAL B 2 243 ? -29.674 -17.704 25.245 1.00 10.87 231 VAL B N 1
ATOM 2309 C CA . VAL B 2 243 ? -30.222 -18.919 25.842 1.00 10.46 231 VAL B CA 1
ATOM 2310 C C . VAL B 2 243 ? -30.332 -18.971 27.361 1.00 12.66 231 VAL B C 1
ATOM 2311 O O . VAL B 2 243 ? -31.379 -19.373 27.885 1.00 12.50 231 VAL B O 1
ATOM 2315 N N . PHE B 2 244 ? -29.278 -18.577 28.073 1.00 10.95 232 PHE B N 1
ATOM 2316 C CA . PHE B 2 244 ? -29.347 -18.608 29.526 1.00 11.86 232 PHE B CA 1
ATOM 2317 C C . PHE B 2 244 ? -30.570 -17.849 30.084 1.00 14.02 232 PHE B C 1
ATOM 2318 O O . PHE B 2 244 ? -31.227 -18.301 31.015 1.00 11.61 232 PHE B O 1
ATOM 2326 N N . ARG B 2 245 ? -30.864 -16.697 29.508 1.00 14.00 233 ARG B N 1
ATOM 2327 C CA . ARG B 2 245 ? -31.984 -15.876 29.929 1.00 17.02 233 ARG B CA 1
ATOM 2328 C C . ARG B 2 245 ? -33.312 -16.605 29.804 1.00 20.18 233 ARG B C 1
ATOM 2329 O O . ARG B 2 245 ? -34.244 -16.309 30.542 1.00 16.93 233 ARG B O 1
ATOM 2337 N N . LEU B 2 246 ? -33.412 -17.543 28.866 1.00 18.14 234 LEU B N 1
ATOM 2338 C CA . LEU B 2 246 ? -34.668 -18.253 28.682 1.00 18.87 234 LEU B CA 1
ATOM 2339 C C . LEU B 2 246 ? -34.655 -19.666 29.265 1.00 19.42 234 LEU B C 1
ATOM 2340 O O . LEU B 2 246 ? -35.572 -20.472 29.015 1.00 16.87 234 LEU B O 1
ATOM 2345 N N . LYS B 2 247 ? -33.619 -19.960 30.049 1.00 20.71 235 LYS B N 1
ATOM 2346 C CA . LYS B 2 247 ? -33.447 -21.272 30.678 1.00 19.20 235 LYS B CA 1
ATOM 2347 C C . LYS B 2 247 ? -34.593 -21.700 31.581 1.00 20.71 235 LYS B C 1
ATOM 2348 O O . LYS B 2 247 ? -34.940 -22.880 31.637 1.00 22.24 235 LYS B O 1
ATOM 2354 N N . ARG B 2 248 ? -35.178 -20.761 32.313 1.00 20.26 236 ARG B N 1
ATOM 2355 C CA . ARG B 2 248 ? -36.288 -21.114 33.181 1.00 20.65 236 ARG B CA 1
ATOM 2356 C C . ARG B 2 248 ? -37.458 -21.637 32.358 1.00 18.09 236 ARG B C 1
ATOM 2357 O O . ARG B 2 248 ? -38.149 -22.580 32.769 1.00 14.99 236 ARG B O 1
ATOM 2365 N N . TRP B 2 249 ? -37.692 -21.022 31.199 1.00 14.07 237 TRP B N 1
ATOM 2366 C CA . TRP B 2 249 ? -38.782 -21.462 30.344 1.00 12.27 237 TRP B CA 1
ATOM 2367 C C . TRP B 2 249 ? -38.489 -22.870 29.805 1.00 12.89 237 TRP B C 1
ATOM 2368 O O . TRP B 2 249 ? -39.374 -23.719 29.710 1.00 14.73 237 TRP B O 1
ATOM 2379 N N . ILE B 2 250 ? -37.234 -23.121 29.447 1.00 12.98 238 ILE B N 1
ATOM 2380 C CA . ILE B 2 250 ? -36.847 -24.442 28.958 1.00 12.42 238 ILE B CA 1
ATOM 2381 C C . ILE B 2 250 ? -37.090 -25.502 30.026 1.00 15.23 238 ILE B C 1
ATOM 2382 O O . ILE B 2 250 ? -37.616 -26.561 29.743 1.00 13.19 238 ILE B O 1
ATOM 2387 N N . GLN B 2 251 ? -36.702 -25.198 31.259 1.00 18.15 239 GLN B N 1
ATOM 2388 C CA . GLN B 2 251 ? -36.887 -26.117 32.372 1.00 18.87 239 GLN B CA 1
ATOM 2389 C C . GLN B 2 251 ? -38.385 -26.354 32.594 1.00 21.61 239 GLN B C 1
ATOM 2390 O O . GLN B 2 251 ? -38.829 -27.490 32.750 1.00 20.02 239 GLN B O 1
ATOM 2396 N N . LYS B 2 252 ? -39.160 -25.277 32.591 1.00 22.06 240 LYS B N 1
ATOM 2397 C CA . LYS B 2 252 ? -40.596 -25.369 32.780 1.00 22.96 240 LYS B CA 1
ATOM 2398 C C . LYS B 2 252 ? -41.268 -26.274 31.745 1.00 24.36 240 LYS B C 1
ATOM 2399 O O . LYS B 2 252 ? -42.066 -27.141 32.095 1.00 23.51 240 LYS B O 1
ATOM 2405 N N . VAL B 2 253 ? -40.962 -26.066 30.470 1.00 21.56 241 VAL B N 1
ATOM 2406 C CA . VAL B 2 253 ? -41.552 -26.872 29.407 1.00 21.77 241 VAL B CA 1
ATOM 2407 C C . VAL B 2 253 ? -41.135 -28.345 29.509 1.00 20.45 241 VAL B C 1
ATOM 2408 O O . VAL B 2 253 ? -41.976 -29.236 29.471 1.00 20.63 241 VAL B O 1
ATOM 2412 N N . ILE B 2 254 ? -39.838 -28.604 29.631 1.00 19.37 242 ILE B N 1
ATOM 2413 C CA . ILE B 2 254 ? -39.358 -29.977 29.711 1.00 22.68 242 ILE B CA 1
ATOM 2414 C C . ILE B 2 254 ? -39.967 -30.781 30.845 1.00 27.50 242 ILE B C 1
ATOM 2415 O O . ILE B 2 254 ? -40.410 -31.907 30.635 1.00 28.20 242 ILE B O 1
ATOM 2420 N N . ASP B 2 255 ? -39.981 -30.243 32.056 1.00 31.83 243 ASP B N 1
ATOM 2421 C CA . ASP B 2 255 ? -40.508 -31.068 33.134 1.00 38.32 243 ASP B CA 1
ATOM 2422 C C . ASP B 2 255 ? -42.028 -31.094 33.147 1.00 37.99 243 ASP B C 1
ATOM 2423 O O . ASP B 2 255 ? -42.651 -31.900 33.826 1.00 36.49 243 ASP B O 1
ATOM 2428 N N . GLN B 2 256 ? -42.617 -30.221 32.356 1.00 36.91 244 GLN B N 1
ATOM 2429 C CA . GLN B 2 256 ? -44.051 -30.162 32.258 1.00 39.20 244 GLN B CA 1
ATOM 2430 C C . GLN B 2 256 ? -44.431 -30.951 31.012 1.00 38.66 244 GLN B C 1
ATOM 2431 O O . GLN B 2 256 ? -45.455 -31.618 30.957 1.00 37.07 244 GLN B O 1
ATOM 2437 N N . PHE B 2 257 ? -43.550 -30.877 30.026 1.00 37.89 245 PHE B N 1
ATOM 2438 C CA . PHE B 2 257 ? -43.753 -31.471 28.716 1.00 37.87 245 PHE B CA 1
ATOM 2439 C C . PHE B 2 257 ? -44.794 -30.593 28.048 1.00 38.57 245 PHE B C 1
ATOM 2440 O O . PHE B 2 257 ? -45.759 -31.068 27.474 1.00 40.57 245 PHE B O 1
ATOM 2448 N N . GLY B 2 258 ? -44.574 -29.284 28.139 1.00 42.41 246 GLY B N 1
ATOM 2449 C CA . GLY B 2 258 ? -45.505 -28.340 27.569 1.00 41.57 246 GLY B CA 1
ATOM 2450 C C . GLY B 2 258 ? -46.814 -28.547 28.288 1.00 44.58 246 GLY B C 1
ATOM 2451 O O . GLY B 2 258 ? -47.686 -29.267 27.752 1.00 40.74 246 GLY B O 1
ATOM 2453 N N . GLN C 3 1 ? -35.591 -30.314 -9.640 1.00 80.42 44 GLN C N 1
ATOM 2454 C CA . GLN C 3 1 ? -34.412 -31.272 -9.596 1.00 75.85 44 GLN C CA 1
ATOM 2455 C C . GLN C 3 1 ? -33.861 -31.766 -8.245 1.00 74.30 44 GLN C C 1
ATOM 2456 O O . GLN C 3 1 ? -32.636 -31.856 -8.047 1.00 75.99 44 GLN C O 1
ATOM 2462 N N . ASN C 3 2 ? -34.792 -32.157 -7.376 1.00 70.09 45 ASN C N 1
ATOM 2463 C CA . ASN C 3 2 ? -34.496 -32.689 -6.047 1.00 63.75 45 ASN C CA 1
ATOM 2464 C C . ASN C 3 2 ? -33.164 -32.246 -5.464 1.00 56.84 45 ASN C C 1
ATOM 2465 O O . ASN C 3 2 ? -32.111 -32.840 -5.703 1.00 57.93 45 ASN C O 1
ATOM 2470 N N . THR C 3 3 ? -33.242 -31.161 -4.715 1.00 48.40 46 THR C N 1
ATOM 2471 C CA . THR C 3 3 ? -32.085 -30.623 -4.039 1.00 41.23 46 THR C CA 1
ATOM 2472 C C . THR C 3 3 ? -31.595 -31.780 -3.181 1.00 33.06 46 THR C C 1
ATOM 2473 O O . THR C 3 3 ? -30.408 -32.107 -3.163 1.00 29.46 46 THR C O 1
ATOM 2477 N N . PHE C 3 4 ? -32.545 -32.435 -2.516 1.00 23.48 47 PHE C N 1
ATOM 2478 C CA . PHE C 3 4 ? -32.216 -33.508 -1.601 1.00 22.25 47 PHE C CA 1
ATOM 2479 C C . PHE C 3 4 ? -32.306 -34.936 -2.074 1.00 20.62 47 PHE C C 1
ATOM 2480 O O . PHE C 3 4 ? -33.283 -35.348 -2.698 1.00 21.24 47 PHE C O 1
ATOM 2488 N N . GLU C 3 5 ? -31.267 -35.693 -1.754 1.00 20.01 48 GLU C N 1
ATOM 2489 C CA . GLU C 3 5 ? -31.240 -37.091 -2.110 1.00 20.24 48 GLU C CA 1
ATOM 2490 C C . GLU C 3 5 ? -32.384 -37.702 -1.340 1.00 21.14 48 GLU C C 1
ATOM 2491 O O . GLU C 3 5 ? -32.615 -37.355 -0.193 1.00 20.28 48 GLU C O 1
ATOM 2497 N N . GLU C 3 6 ? -33.124 -38.601 -1.970 1.00 21.79 49 GLU C N 1
ATOM 2498 C CA . GLU C 3 6 ? -34.247 -39.217 -1.298 1.00 20.08 49 GLU C CA 1
ATOM 2499 C C . GLU C 3 6 ? -33.790 -40.253 -0.288 1.00 21.07 49 GLU C C 1
ATOM 2500 O O . GLU C 3 6 ? -32.690 -40.799 -0.410 1.00 16.44 49 GLU C O 1
ATOM 2506 N N . PHE C 3 7 ? -34.630 -40.499 0.720 1.00 21.26 50 PHE C N 1
ATOM 2507 C CA . PHE C 3 7 ? -34.356 -41.516 1.731 1.00 22.88 50 PHE C CA 1
ATOM 2508 C C . PHE C 3 7 ? -35.627 -42.344 1.924 1.00 22.55 50 PHE C C 1
ATOM 2509 O O . PHE C 3 7 ? -36.748 -41.815 1.857 1.00 23.05 50 PHE C O 1
ATOM 2517 N N . PRO C 3 8 ? -35.470 -43.654 2.170 1.00 20.95 51 PRO C N 1
ATOM 2518 C CA . PRO C 3 8 ? -36.617 -44.547 2.354 1.00 21.44 51 PRO C CA 1
ATOM 2519 C C . PRO C 3 8 ? -37.424 -44.285 3.592 1.00 20.64 51 PRO C C 1
ATOM 2520 O O . PRO C 3 8 ? -36.871 -44.034 4.657 1.00 19.84 51 PRO C O 1
ATOM 2524 N N . LEU C 3 9 ? -38.739 -44.386 3.439 1.00 21.19 52 LEU C N 1
ATOM 2525 C CA . LEU C 3 9 ? -39.661 -44.212 4.545 1.00 19.46 52 LEU C CA 1
ATOM 2526 C C . LEU C 3 9 ? -39.306 -45.200 5.662 1.00 19.79 52 LEU C C 1
ATOM 2527 O O . LEU C 3 9 ? -39.508 -44.921 6.836 1.00 14.54 52 LEU C O 1
ATOM 2532 N N . SER C 3 10 ? -38.749 -46.343 5.279 1.00 16.08 53 SER C N 1
ATOM 2533 C CA . SER C 3 10 ? -38.377 -47.391 6.224 1.00 20.48 53 SER C CA 1
ATOM 2534 C C . SER C 3 10 ? -37.205 -47.028 7.135 1.00 20.90 53 SER C C 1
ATOM 2535 O O . SER C 3 10 ? -37.040 -47.635 8.198 1.00 20.13 53 SER C O 1
ATOM 2538 N N . ASP C 3 11 ? -36.390 -46.066 6.695 1.00 18.48 54 ASP C N 1
ATOM 2539 C CA . ASP C 3 11 ? -35.203 -45.634 7.439 1.00 21.44 54 ASP C CA 1
ATOM 2540 C C . ASP C 3 11 ? -35.425 -44.583 8.519 1.00 23.88 54 ASP C C 1
ATOM 2541 O O . ASP C 3 11 ? -34.518 -44.307 9.307 1.00 21.97 54 ASP C O 1
ATOM 2546 N N . ILE C 3 12 ? -36.611 -43.987 8.545 1.00 21.43 55 ILE C N 1
ATOM 2547 C CA . ILE C 3 12 ? -36.928 -42.966 9.527 1.00 21.18 55 ILE C CA 1
ATOM 2548 C C . ILE C 3 12 ? -37.009 -43.636 10.872 1.00 26.44 55 ILE C C 1
ATOM 2549 O O . ILE C 3 12 ? -37.610 -44.714 10.994 1.00 27.48 55 ILE C O 1
ATOM 2554 N N . GLU C 3 13 ? -36.398 -43.007 11.878 1.00 25.34 56 GLU C N 1
ATOM 2555 C CA . GLU C 3 13 ? -36.391 -43.551 13.229 1.00 30.37 56 GLU C CA 1
ATOM 2556 C C . GLU C 3 13 ? -37.794 -43.999 13.604 1.00 32.66 56 GLU C C 1
ATOM 2557 O O . GLU C 3 13 ? -37.924 -45.133 14.123 1.00 35.55 56 GLU C O 1
#

Solvent-accessible surface area: 14003 Å² total; per-residue (Å²): 106,91,86,92,24,94,122,178,15,4,3,94,16,24,70,50,2,0,32,0,19,29,14,24,103,116,104,88,131,6,107,30,10,122,37,1,75,52,18,22,115,114,122,0,1,74,23,72,92,8,58,111,12,5,10,3,2,4,0,0,0,1,69,93,87,82,75,67,32,33,8,0,0,0,0,2,0,7,70,0,0,1,0,0,0,33,2,2,43,53,53,59,192,139,58,101,24,63,42,89,53,1,7,0,0,0,8,13,32,17,33,30,147,32,30,138,148,55,10,43,3,2,60,1,80,87,21,34,38,22,88,163,17,41,57,189,93,5,30,6,74,2,0,0,0,0,31,4,95,115,63,4,77,67,45,69,66,0,9,0,2,2,17,0,60,128,82,2,17,83,20,5,31,112,46,40,42,36,0,4,0,4,0,6,1,36,48,115,74,86,115,126,100,82,82,106,75,9,72,5,88,25,6,11,0,2,1,0,16,12,7,72,75,99,51,4,96,91,18,16,209,39,126,15,15,79,12,5,10,0,0,6,20,68,94,120,62,132,82,95,4,14,10,11,131,13,0,16,0,0,1,0,4,0,25,1,69,131,56,74,29,1,5,0,1,0,0,10,6,30,39,47,29,16,21,115,66,27,63,17,5,4,0,2,18,0,41,119,9,13,187,19,0,67,112,11,2,87,112,67,53,220,99,76,8,62,116,28,53,158,108,42,35,68

InterPro domains:
  IPR000001 Kringle [PF00051] (109-187)
  IPR000001 Kringle [PF00051] (215-293)
  IPR000001 Kringle [PS50070] (108-187)
  IPR000001 Kringle [PS50070] (214-293)
  IPR000001 Kringle [SM00130] (107-189)
  IPR000001 Kringle [SM00130] (213-295)
  IPR000001 Kringle [cd00108] (106-187)
  IPR000001 Kringle [cd00108] (213-294)
  IPR000294 Gamma-carboxyglutamic acid-rich (GLA) domain [PF00594] (49-89)
  IPR000294 Gamma-carboxyglutamic acid-rich (GLA) domain [PR00001] (48-61)
  IPR000294 Gamma-carboxyglutamic acid-rich (GLA) domain [PR00001] (62-75)
  IPR000294 Gamma-carboxyglutamic acid-rich (GLA) domain [PR00001] (76-90)
  IPR000294 Gamma-carboxyglutamic acid-rich (GLA) domain [PS00011] (60-85)
  IPR000294 Gamma-carboxyglutamic acid-rich (GLA) domain [PS50998] (44-90)
  IPR000294 Gamma-carboxyglutamic acid-rich (GLA) domain [SM00069] (25-89)
  IPR001254 Serine proteases, trypsin domain [PF00089] (361-610)
  IPR001254 Serine proteases, trypsin domain [PS50240] (361-615)
  IPR001254 Serine proteases, trypsin domain [SM00020] (360-610)
  IPR001254 Serine proteases, trypsin domain [cd00190] (361-613)
  IPR001314 Peptidase S1A, chymotrypsin family [PR00722] (389-404)

Nearest PDB structures (foldseek):
  2pux-assembly1_A  TM=1.024E+00  e=8.061E-07  Mus musculus
  3edx-assembly2_C  TM=9.823E-01  e=4.070E-06  Mus musculus
  2pv9-assembly2_A  TM=9.406E-01  e=2.990E-06  Mus musculus
  1tbq-assembly2_J  TM=9.638E-01  e=6.048E-05  Bos taurus
  1tbq-assembly1_L  TM=9.538E-01  e=5.184E-05  Bos taurus

Foldseek 3Di:
DDADDDCVVVPDDRVPPPQDPVDNVVVHDDPPPVVVVCVVPPD/DAPWAADDQLPQQQKKFKFFVVPTDGQAIWGHAFLWKIKFFQVSADAPVVPHHDWLQGIWMKGQFWFPDDDPPPGIDIFGFPGKAQPPVQDNPAFRARGMIMTTTPDGHDADSRHDGAAADDPVCCVVAVDFFHKWKAKFQAFHFLQDDPDRVVTGDRTMTMDIWGWHDPVLQVVLDPGDDDPQKTWTFDALDDPDWFAGYRRHHGTFTWDQDPVPRGIHGQWGFHDWDTTRDHSTTTMTGGRVVCVVVVVVCVVVVD/DPPDDDDDPVPDD